Protein AF-A0A9N7C8U7-F1 (afdb_monomer_lite)

Organism: NCBI:txid265960

Sequence (281 aa):
MIVYSCATLAHKQNFNPIKFIFISFISYVLSILIIFSLNYIFHHRFGIHIAGWRHPHHIHNLHDIITNFFIALKSCLSSFEYHWPIMAFSLLIIFLSVSRKEKMGIAISCAFIYCLLMDFNLVFTTGVDIPPRANIWQWAFLCSSLALYFGWTEQGQAPVKKYSPALVSASIAAGMLFVGCQEWLTFHSENRDVAIYQTRISEDLLLRGQKTVIVCGDPSQLEALRSTGHDDARAELRVALKKIADISVLAGTKEECTADDLLPDGPFYRKGRQEYLVYGK

Structure (mmCIF, N/CA/C/O backbone):
data_AF-A0A9N7C8U7-F1
#
_entry.id   AF-A0A9N7C8U7-F1
#
loop_
_atom_site.group_PDB
_atom_site.id
_atom_site.type_symbol
_atom_site.label_atom_id
_atom_site.label_alt_id
_atom_site.label_comp_id
_atom_site.label_asym_id
_atom_site.label_entity_id
_atom_site.label_seq_id
_atom_site.pdbx_PDB_ins_code
_atom_site.Cartn_x
_atom_site.Cartn_y
_atom_site.Cartn_z
_atom_site.occupancy
_atom_site.B_iso_or_equiv
_atom_site.auth_seq_id
_atom_site.auth_comp_id
_atom_site.auth_asym_id
_atom_site.auth_atom_id
_atom_site.pdbx_PDB_model_num
ATOM 1 N N . MET A 1 1 ? -12.915 -6.618 8.098 1.00 54.88 1 MET A N 1
ATOM 2 C CA . MET A 1 1 ? -13.306 -7.591 9.150 1.00 54.88 1 MET A CA 1
ATOM 3 C C . MET A 1 1 ? -12.584 -7.390 10.487 1.00 54.88 1 MET A C 1
ATOM 5 O O . MET A 1 1 ? -13.248 -7.482 11.515 1.00 54.88 1 MET A O 1
ATOM 9 N N . ILE A 1 2 ? -11.274 -7.099 10.512 1.00 55.38 2 ILE A N 1
ATOM 10 C CA . ILE A 1 2 ? -10.502 -6.922 11.764 1.00 55.38 2 ILE A CA 1
ATOM 11 C C . ILE A 1 2 ? -11.099 -5.816 12.653 1.00 55.38 2 ILE A C 1
ATOM 13 O O . ILE A 1 2 ? -11.415 -6.063 13.811 1.00 55.38 2 ILE A O 1
ATOM 17 N N . VAL A 1 3 ? -11.387 -4.640 12.088 1.00 53.38 3 VAL A N 1
ATOM 18 C CA . VAL A 1 3 ? -12.024 -3.506 12.792 1.00 53.38 3 VAL A CA 1
ATOM 19 C C . VAL A 1 3 ? -13.384 -3.864 13.406 1.00 53.38 3 VAL A C 1
ATOM 21 O O . VAL A 1 3 ? -13.646 -3.571 14.570 1.00 53.38 3 VAL A O 1
ATOM 24 N N . TYR A 1 4 ? -14.249 -4.545 12.651 1.00 55.94 4 TYR A N 1
ATOM 25 C CA . TYR A 1 4 ? -15.565 -4.970 13.141 1.00 55.94 4 TYR A CA 1
ATOM 26 C C . TYR A 1 4 ? -15.445 -5.982 14.290 1.00 55.94 4 TYR A C 1
ATOM 28 O O . TYR A 1 4 ? -16.193 -5.918 15.267 1.00 55.94 4 TYR A O 1
ATOM 36 N N . SER A 1 5 ? -14.449 -6.870 14.209 1.00 56.66 5 SER A N 1
ATOM 37 C CA . SER A 1 5 ? -14.105 -7.798 15.289 1.00 56.66 5 SER A CA 1
ATOM 38 C C . SER A 1 5 ? -13.611 -7.040 16.529 1.00 56.66 5 SER A C 1
ATOM 40 O O . SER A 1 5 ? -14.007 -7.378 17.639 1.00 56.66 5 SER A O 1
ATOM 42 N N . CYS A 1 6 ? -12.833 -5.961 16.363 1.00 55.19 6 CYS A N 1
ATOM 43 C CA . CYS A 1 6 ? -12.418 -5.084 17.468 1.00 55.19 6 CYS A CA 1
ATOM 44 C C . CYS A 1 6 ? -13.624 -4.450 18.170 1.00 55.19 6 CYS A C 1
ATOM 46 O O . CYS A 1 6 ? -13.719 -4.512 19.392 1.00 55.19 6 CYS A O 1
ATOM 48 N N . ALA A 1 7 ? -14.560 -3.883 17.404 1.00 55.12 7 ALA A N 1
ATOM 49 C CA . ALA A 1 7 ? -15.737 -3.208 17.947 1.00 55.12 7 ALA A CA 1
ATOM 50 C C . ALA A 1 7 ? -16.666 -4.177 18.704 1.00 55.12 7 ALA A C 1
ATOM 52 O O . ALA A 1 7 ? -17.094 -3.896 19.822 1.00 55.12 7 ALA A O 1
ATOM 53 N N . THR A 1 8 ? -16.918 -5.363 18.142 1.00 58.34 8 THR A N 1
ATOM 54 C CA . THR A 1 8 ? -17.781 -6.378 18.774 1.00 58.34 8 THR A CA 1
ATOM 55 C C . THR A 1 8 ? -17.148 -7.035 20.005 1.00 58.34 8 THR A C 1
ATOM 57 O O . THR A 1 8 ? -17.864 -7.362 20.954 1.00 58.34 8 THR A O 1
ATOM 60 N N . LEU A 1 9 ? -15.822 -7.217 20.036 1.00 56.03 9 LEU A N 1
ATOM 61 C CA . LEU A 1 9 ? -15.116 -7.741 21.213 1.00 56.03 9 LEU A CA 1
ATOM 62 C C . LEU A 1 9 ? -14.915 -6.688 22.309 1.00 56.03 9 LEU A C 1
ATOM 64 O O . LEU A 1 9 ? -14.990 -7.044 23.483 1.00 56.03 9 LEU A O 1
ATOM 68 N N . ALA A 1 10 ? -14.707 -5.417 21.956 1.00 53.94 10 ALA A N 1
ATOM 69 C CA . ALA A 1 10 ? -14.560 -4.327 22.922 1.00 53.94 10 ALA A CA 1
ATOM 70 C C . ALA A 1 10 ? -15.866 -4.014 23.672 1.00 53.94 10 ALA A C 1
ATOM 72 O O . ALA A 1 10 ? -15.822 -3.616 24.835 1.00 53.94 10 ALA A O 1
ATOM 73 N N . HIS A 1 11 ? -17.022 -4.248 23.041 1.00 54.75 11 HIS A N 1
ATOM 74 C CA . HIS A 1 11 ? -18.332 -4.055 23.667 1.00 54.75 11 HIS A CA 1
ATOM 75 C C . HIS A 1 11 ? -18.682 -5.157 24.693 1.00 54.75 11 HIS A C 1
ATOM 77 O O . HIS A 1 11 ? -19.610 -5.008 25.490 1.00 54.75 11 HIS A O 1
ATOM 83 N N . LYS A 1 12 ? -17.953 -6.284 24.717 1.00 57.84 12 LYS A N 1
ATOM 84 C CA . LYS A 1 12 ? -18.148 -7.326 25.736 1.00 57.84 12 LYS A CA 1
ATOM 85 C C . LYS A 1 12 ? -17.345 -7.001 26.993 1.00 57.84 12 LYS A C 1
ATOM 87 O O . LYS A 1 12 ? -16.151 -6.727 26.938 1.00 57.84 12 LYS A O 1
ATOM 92 N N . GLN A 1 13 ? -17.997 -7.112 28.152 1.00 55.75 13 GLN A N 1
ATOM 93 C CA . GLN A 1 13 ? -17.415 -6.821 29.471 1.00 55.75 13 GLN A CA 1
ATOM 94 C C . GLN A 1 13 ? -16.101 -7.594 29.730 1.00 55.75 13 GLN A C 1
ATOM 96 O O . GLN A 1 13 ? -15.180 -7.042 30.340 1.00 55.75 13 GLN A O 1
ATOM 101 N N . ASN A 1 14 ? -15.990 -8.802 29.156 1.00 65.50 14 ASN A N 1
ATOM 102 C CA . ASN A 1 14 ? -14.842 -9.709 29.221 1.00 65.50 14 ASN A CA 1
ATOM 103 C C . ASN A 1 14 ? -14.065 -9.739 27.892 1.00 65.50 14 ASN A C 1
ATOM 105 O O . ASN A 1 14 ? -14.188 -10.683 27.106 1.00 65.50 14 ASN A O 1
ATOM 109 N N . PHE A 1 15 ? -13.266 -8.705 27.630 1.00 67.06 15 PHE A N 1
ATOM 110 C CA . PHE A 1 15 ? -12.315 -8.714 26.518 1.00 67.06 15 PHE A CA 1
ATOM 111 C C . PHE A 1 15 ? -11.267 -9.816 26.742 1.00 67.06 15 PHE A C 1
ATOM 113 O O . PHE A 1 15 ? -10.521 -9.778 27.718 1.00 67.06 15 PHE A O 1
ATOM 120 N N . ASN A 1 16 ? -11.218 -10.804 25.844 1.00 74.31 16 ASN A N 1
ATOM 121 C CA . ASN A 1 16 ? -10.206 -11.858 25.859 1.00 74.31 16 ASN A CA 1
ATOM 122 C C . ASN A 1 16 ? -9.233 -11.630 24.684 1.00 74.31 16 ASN A C 1
ATOM 124 O O . ASN A 1 16 ? -9.628 -11.848 23.532 1.00 74.31 16 ASN A O 1
ATOM 128 N N . PRO A 1 17 ? -7.978 -11.217 24.948 1.00 68.75 17 PRO A N 1
ATOM 129 C CA . PRO A 1 17 ? -7.014 -10.883 23.899 1.00 68.75 17 PRO A CA 1
ATOM 130 C C . PRO A 1 17 ? -6.640 -12.092 23.033 1.00 68.75 17 PRO A C 1
ATOM 132 O O . PRO A 1 17 ? -6.431 -11.940 21.834 1.00 68.75 17 PRO A O 1
ATOM 135 N N . ILE A 1 18 ? -6.629 -13.305 23.595 1.00 76.94 18 ILE A N 1
ATOM 136 C CA . ILE A 1 18 ? -6.330 -14.539 22.851 1.00 76.94 18 ILE A CA 1
ATOM 137 C C . ILE A 1 18 ? -7.427 -14.797 21.818 1.00 76.94 18 ILE A C 1
ATOM 139 O O . ILE A 1 18 ? -7.147 -15.036 20.644 1.00 76.94 18 ILE A O 1
ATOM 143 N N . LYS A 1 19 ? -8.693 -14.682 22.237 1.00 74.56 19 LYS A N 1
ATOM 144 C CA . LYS A 1 19 ? -9.842 -14.831 21.335 1.00 74.56 19 LYS A CA 1
ATOM 145 C C . LYS A 1 19 ? -9.824 -13.775 20.228 1.00 74.56 19 LYS A C 1
ATOM 147 O O . LYS A 1 19 ? -10.156 -14.086 19.087 1.00 74.56 19 LYS A O 1
ATOM 152 N N . PHE A 1 20 ? -9.425 -12.549 20.561 1.00 71.38 20 PHE A N 1
ATOM 153 C CA . PHE A 1 20 ? -9.258 -11.470 19.593 1.00 71.38 20 PHE A CA 1
ATOM 154 C C . PHE A 1 20 ? -8.185 -11.794 18.546 1.00 71.38 20 PHE A C 1
ATOM 156 O O . PHE A 1 20 ? -8.473 -11.736 17.353 1.00 71.38 20 PHE A O 1
ATOM 163 N N . ILE A 1 21 ? -6.981 -12.180 18.980 1.00 74.44 21 ILE A N 1
ATOM 164 C CA . ILE A 1 21 ? -5.878 -12.546 18.080 1.00 74.44 21 ILE A CA 1
ATOM 165 C C . ILE A 1 21 ? -6.306 -13.693 17.162 1.00 74.44 21 ILE A C 1
ATOM 167 O O . ILE A 1 21 ? -6.101 -13.620 15.955 1.00 74.44 21 ILE A O 1
ATOM 171 N N . PHE A 1 22 ? -6.966 -14.714 17.712 1.00 80.75 22 PHE A N 1
ATOM 172 C CA . PHE A 1 22 ? -7.420 -15.873 16.948 1.00 80.75 22 PHE A CA 1
ATOM 173 C C . PHE A 1 22 ? -8.457 -15.511 15.871 1.00 80.75 22 PHE A C 1
ATOM 175 O O . PHE A 1 22 ? -8.323 -15.925 14.721 1.00 80.75 22 PHE A O 1
ATOM 182 N N . ILE A 1 23 ? -9.464 -14.696 16.206 1.00 77.88 23 ILE A N 1
ATOM 183 C CA . ILE A 1 23 ? -10.474 -14.237 15.235 1.00 77.88 23 ILE A CA 1
ATOM 184 C C . ILE A 1 23 ? -9.836 -13.350 14.160 1.00 77.88 23 ILE A C 1
ATOM 186 O O . ILE A 1 23 ? -10.131 -13.518 12.976 1.00 77.88 23 ILE A O 1
ATOM 190 N N . SER A 1 24 ? -8.944 -12.436 14.551 1.00 71.50 24 SER A N 1
ATOM 191 C CA . SER A 1 24 ? -8.210 -11.577 13.615 1.00 71.50 24 SER A CA 1
ATOM 192 C C . SER A 1 24 ? -7.344 -12.399 12.661 1.00 71.50 24 SER A C 1
ATOM 194 O O . SER A 1 24 ? -7.361 -12.149 11.458 1.00 71.50 24 SER A O 1
ATOM 196 N N . PHE A 1 25 ? -6.670 -13.433 13.168 1.00 79.62 25 PHE A N 1
ATOM 197 C CA . PHE A 1 25 ? -5.882 -14.358 12.361 1.00 79.62 25 PHE A CA 1
ATOM 198 C C . PHE A 1 25 ? -6.746 -15.142 11.364 1.00 79.62 25 PHE A C 1
ATOM 200 O O . PHE A 1 25 ? -6.442 -15.151 10.175 1.00 79.62 25 PHE A O 1
ATOM 207 N N . ILE A 1 26 ? -7.863 -15.737 11.801 1.00 85.31 26 ILE A N 1
ATOM 208 C CA . ILE A 1 26 ? -8.787 -16.440 10.891 1.00 85.31 26 ILE A CA 1
ATOM 209 C C . ILE A 1 26 ? -9.321 -15.484 9.822 1.00 85.31 26 ILE A C 1
ATOM 211 O O . ILE A 1 26 ? -9.338 -15.819 8.639 1.00 85.31 26 ILE A O 1
ATOM 215 N N . SER A 1 27 ? -9.730 -14.279 10.221 1.00 79.50 27 SER A N 1
ATOM 216 C CA . SER A 1 27 ? -10.193 -13.252 9.289 1.00 79.50 27 SER A CA 1
ATOM 217 C C . SER A 1 27 ? -9.128 -12.886 8.260 1.00 79.50 27 SER A C 1
ATOM 219 O O . SER A 1 27 ? -9.468 -12.646 7.101 1.00 79.50 27 SER A O 1
ATOM 221 N N . TYR A 1 28 ? -7.869 -12.795 8.678 1.00 80.19 28 TYR A N 1
ATOM 222 C CA . TYR A 1 28 ? -6.745 -12.506 7.802 1.00 80.19 28 TYR A CA 1
ATOM 223 C C . TYR A 1 28 ? -6.529 -13.640 6.796 1.00 80.19 28 TYR A C 1
ATOM 225 O O . TYR A 1 28 ? -6.519 -13.387 5.594 1.00 80.19 28 TYR A O 1
ATOM 233 N N . VAL A 1 29 ? -6.478 -14.892 7.264 1.00 86.25 29 VAL A N 1
ATOM 234 C CA . VAL A 1 29 ? -6.342 -16.078 6.402 1.00 86.25 29 VAL A CA 1
ATOM 235 C C . VAL A 1 29 ? -7.478 -16.154 5.381 1.00 86.25 29 VAL A C 1
ATOM 237 O O . VAL A 1 29 ? -7.222 -16.331 4.193 1.00 86.25 29 VAL A O 1
ATOM 240 N N . LEU A 1 30 ? -8.729 -15.951 5.807 1.00 88.94 30 LEU A N 1
ATOM 241 C CA . LEU A 1 30 ? -9.879 -15.917 4.897 1.00 88.94 30 LEU A CA 1
ATOM 242 C C . LEU A 1 30 ? -9.761 -14.790 3.865 1.00 88.94 30 LEU A C 1
ATOM 244 O O . LEU A 1 30 ? -10.053 -15.006 2.692 1.00 88.94 30 LEU A O 1
ATOM 248 N N . SER A 1 31 ? -9.295 -13.607 4.275 1.00 82.88 31 SER A N 1
ATOM 249 C CA . SER A 1 31 ? -9.088 -12.479 3.358 1.00 82.88 31 SER A CA 1
ATOM 250 C C . SER A 1 31 ? -8.018 -12.800 2.310 1.00 82.88 31 SER A C 1
ATOM 252 O O . SER A 1 31 ? -8.236 -12.546 1.128 1.00 82.88 31 SER A O 1
ATOM 254 N N . ILE A 1 32 ? -6.904 -13.426 2.709 1.00 86.44 32 ILE A N 1
ATOM 255 C CA . ILE A 1 32 ? -5.868 -13.901 1.780 1.00 86.44 32 ILE A CA 1
ATOM 256 C C . ILE A 1 32 ? -6.440 -14.919 0.799 1.00 86.44 32 ILE A C 1
ATOM 258 O O . ILE A 1 32 ? -6.212 -14.795 -0.400 1.00 86.44 32 ILE A O 1
ATOM 262 N N . LEU A 1 33 ? -7.201 -15.904 1.281 1.00 92.12 33 LEU A N 1
ATOM 263 C CA . LEU A 1 33 ? -7.799 -16.926 0.420 1.00 92.12 33 LEU A CA 1
ATOM 264 C C . LEU A 1 33 ? -8.756 -16.316 -0.605 1.00 92.12 33 LEU A C 1
ATOM 266 O O . LEU A 1 33 ? -8.743 -16.727 -1.764 1.00 92.12 33 LEU A O 1
ATOM 270 N N . ILE A 1 34 ? -9.542 -15.309 -0.213 1.00 91.75 34 ILE A N 1
ATOM 271 C CA . ILE A 1 34 ? -10.403 -14.559 -1.135 1.00 91.75 34 ILE A CA 1
ATOM 272 C C . ILE A 1 34 ? -9.553 -13.837 -2.183 1.00 91.75 34 ILE A C 1
ATOM 274 O O . ILE A 1 34 ? -9.810 -13.992 -3.374 1.00 91.75 34 ILE A O 1
ATOM 278 N N . ILE A 1 35 ? -8.514 -13.103 -1.771 1.00 87.00 35 ILE A N 1
ATOM 279 C CA . ILE A 1 35 ? -7.618 -12.390 -2.696 1.00 87.00 35 ILE A CA 1
ATOM 280 C C . ILE A 1 35 ? -6.946 -13.371 -3.664 1.00 87.00 35 ILE A C 1
ATOM 282 O O . ILE A 1 35 ? -6.898 -13.114 -4.863 1.00 87.00 35 ILE A O 1
ATOM 286 N N . PHE A 1 36 ? -6.468 -14.517 -3.179 1.00 92.06 36 PHE A N 1
ATOM 287 C CA . PHE A 1 36 ? -5.826 -15.535 -4.011 1.00 92.06 36 PHE A CA 1
ATOM 288 C C . PHE A 1 36 ? -6.818 -16.192 -4.972 1.00 92.06 36 PHE A C 1
ATOM 290 O O . PHE A 1 36 ? -6.460 -16.465 -6.114 1.00 92.06 36 PHE A O 1
ATOM 297 N N . SER A 1 37 ? -8.064 -16.397 -4.541 1.00 94.44 37 SER A N 1
ATOM 298 C CA . SER A 1 37 ? -9.138 -16.910 -5.396 1.00 94.44 37 SER A CA 1
ATOM 299 C C . SER A 1 37 ? -9.500 -15.911 -6.494 1.00 94.44 37 SER A C 1
ATOM 301 O O . SER A 1 37 ? -9.606 -16.296 -7.655 1.00 94.44 37 SER A O 1
ATOM 303 N N . LEU A 1 38 ? -9.619 -14.621 -6.162 1.00 89.12 38 LEU A N 1
ATOM 304 C CA . LEU A 1 38 ? -9.815 -13.559 -7.152 1.00 89.12 38 LEU A CA 1
ATOM 305 C C . LEU A 1 38 ? -8.640 -13.513 -8.134 1.00 89.12 38 LEU A C 1
ATOM 307 O O . LEU A 1 38 ? -8.854 -13.466 -9.342 1.00 89.12 38 LEU A O 1
ATOM 311 N N . ASN A 1 39 ? -7.403 -13.607 -7.639 1.00 87.44 39 ASN A N 1
ATOM 312 C CA . ASN A 1 39 ? -6.226 -13.629 -8.503 1.00 87.44 39 ASN A CA 1
ATOM 313 C C . ASN A 1 39 ? -6.217 -14.853 -9.434 1.00 87.44 39 ASN A C 1
ATOM 315 O O . ASN A 1 39 ? -5.874 -14.747 -10.609 1.00 87.44 39 ASN A O 1
ATOM 319 N N . TYR A 1 40 ? -6.674 -16.009 -8.952 1.00 92.00 40 TYR A N 1
ATOM 320 C CA . TYR A 1 40 ? -6.819 -17.198 -9.784 1.00 92.00 40 TYR A CA 1
ATOM 321 C C . TYR A 1 40 ? -7.881 -17.021 -10.878 1.00 92.00 40 TYR A C 1
ATOM 323 O O . TYR A 1 40 ? -7.643 -17.405 -12.020 1.00 92.00 40 TYR A O 1
ATOM 331 N N . ILE A 1 41 ? -9.017 -16.394 -10.561 1.00 93.75 41 ILE A N 1
ATOM 332 C CA . ILE A 1 41 ? -10.100 -16.139 -11.524 1.00 93.75 41 ILE A CA 1
ATOM 333 C C . ILE A 1 41 ? -9.659 -15.160 -12.620 1.00 93.75 41 ILE A C 1
ATOM 335 O O . ILE A 1 41 ? -9.906 -15.417 -13.794 1.00 93.75 41 ILE A O 1
ATOM 339 N N . PHE A 1 42 ? -9.002 -14.055 -12.256 1.00 88.50 42 PHE A N 1
ATOM 340 C CA . PHE A 1 42 ? -8.669 -12.984 -13.205 1.00 88.50 42 PHE A CA 1
ATOM 341 C C . PHE A 1 42 ? -7.305 -13.143 -13.885 1.00 88.50 42 PHE A C 1
ATOM 343 O O . PHE A 1 42 ? -7.095 -12.601 -14.968 1.00 88.50 42 PHE A O 1
ATOM 350 N N . HIS A 1 43 ? -6.371 -13.870 -13.269 1.00 85.25 43 HIS A N 1
ATOM 351 C CA . HIS A 1 43 ? -4.983 -13.954 -13.731 1.00 85.25 43 HIS A CA 1
ATOM 352 C C . HIS A 1 43 ? -4.447 -15.390 -13.821 1.00 85.25 43 HIS A C 1
ATOM 354 O O . HIS A 1 43 ? -3.264 -15.573 -14.112 1.00 85.25 43 HIS A O 1
ATOM 360 N N . HIS A 1 44 ? -5.285 -16.408 -13.576 1.00 89.88 44 HIS A N 1
ATOM 361 C CA . HIS A 1 44 ? -4.926 -17.834 -13.621 1.00 89.88 44 HIS A CA 1
ATOM 362 C C . HIS A 1 44 ? -3.742 -18.213 -12.715 1.00 89.88 44 HIS A C 1
ATOM 364 O O . HIS A 1 44 ? -3.004 -19.159 -12.994 1.00 89.88 44 HIS A O 1
ATOM 370 N N . ARG A 1 45 ? -3.540 -17.472 -11.617 1.00 88.56 45 ARG A N 1
ATOM 371 C CA . ARG A 1 45 ? -2.474 -17.714 -10.635 1.00 88.56 45 ARG A CA 1
ATOM 372 C C . ARG A 1 45 ? -3.026 -17.637 -9.219 1.00 88.56 45 ARG A C 1
ATOM 374 O O . ARG A 1 45 ? -3.593 -16.622 -8.827 1.00 88.56 45 ARG A O 1
ATOM 381 N N . PHE A 1 46 ? -2.835 -18.701 -8.444 1.00 90.88 46 PHE A N 1
ATOM 382 C CA . PHE A 1 46 ? -3.203 -18.725 -7.032 1.00 90.88 46 PHE A CA 1
ATOM 383 C C . PHE A 1 46 ? -2.023 -18.230 -6.186 1.00 90.88 46 PHE A C 1
ATOM 385 O O . PHE A 1 46 ? -0.948 -18.823 -6.221 1.00 90.88 46 PHE A O 1
ATOM 392 N N . GLY A 1 47 ? -2.214 -17.139 -5.443 1.00 87.75 47 GLY A N 1
ATOM 393 C CA . GLY A 1 47 ? -1.143 -16.472 -4.691 1.00 87.75 47 GLY A CA 1
ATOM 394 C C . GLY A 1 47 ? -0.725 -15.134 -5.289 1.00 87.75 47 GLY A C 1
ATOM 395 O O . GLY A 1 47 ? -1.219 -14.744 -6.339 1.00 87.75 47 GLY A O 1
ATOM 396 N N . ILE A 1 48 ? 0.176 -14.406 -4.627 1.00 81.25 48 ILE A N 1
ATOM 397 C CA . ILE A 1 48 ? 0.719 -13.137 -5.136 1.00 81.25 48 ILE A CA 1
ATOM 398 C C . ILE A 1 48 ? 2.065 -13.420 -5.801 1.00 81.25 48 ILE A C 1
ATOM 400 O O . ILE A 1 48 ? 3.040 -13.752 -5.132 1.00 81.25 48 ILE A O 1
ATOM 404 N N . HIS A 1 49 ? 2.129 -13.256 -7.121 1.00 81.88 49 HIS A N 1
ATOM 405 C CA . HIS A 1 49 ? 3.402 -13.211 -7.831 1.00 81.88 49 HIS A CA 1
ATOM 406 C C . HIS A 1 49 ? 3.901 -11.774 -7.864 1.00 81.88 49 HIS A C 1
ATOM 408 O O . HIS A 1 49 ? 3.346 -10.929 -8.568 1.00 81.88 49 HIS A O 1
ATOM 414 N N . ILE A 1 50 ? 4.965 -11.509 -7.110 1.00 79.44 50 ILE A N 1
ATOM 415 C CA . ILE A 1 50 ? 5.678 -10.240 -7.198 1.00 79.44 50 ILE A CA 1
ATOM 416 C C . ILE A 1 50 ? 6.258 -10.140 -8.606 1.00 79.44 50 ILE A C 1
ATOM 418 O O . ILE A 1 50 ? 7.009 -11.006 -9.055 1.00 79.44 50 ILE A O 1
ATOM 422 N N . ALA A 1 51 ? 5.877 -9.091 -9.324 1.00 75.31 51 ALA A N 1
ATOM 423 C CA . ALA A 1 51 ? 6.395 -8.861 -10.659 1.00 75.31 51 ALA A CA 1
ATOM 424 C C . ALA A 1 51 ? 7.891 -8.513 -10.589 1.00 75.31 51 ALA A C 1
ATOM 426 O O . ALA A 1 51 ? 8.291 -7.701 -9.761 1.00 75.31 51 ALA A O 1
ATOM 427 N N . GLY A 1 52 ? 8.713 -9.083 -11.476 1.00 71.50 52 GLY A N 1
ATOM 428 C CA . GLY A 1 52 ? 10.175 -8.922 -11.420 1.00 71.50 52 GLY A CA 1
ATOM 429 C C . GLY A 1 52 ? 10.660 -7.468 -11.482 1.00 71.50 52 GLY A C 1
ATOM 430 O O . GLY A 1 52 ? 11.672 -7.134 -10.879 1.00 71.50 52 GLY A O 1
ATOM 431 N N . TRP A 1 53 ? 9.897 -6.572 -12.119 1.00 70.75 53 TRP A N 1
ATOM 432 C CA . TRP A 1 53 ? 10.198 -5.135 -12.174 1.00 70.75 53 TRP A CA 1
ATOM 433 C C . TRP A 1 53 ? 10.096 -4.422 -10.817 1.00 70.75 53 TRP A C 1
ATOM 435 O O . TRP A 1 53 ? 10.573 -3.299 -10.681 1.00 70.75 53 TRP A O 1
ATOM 445 N N . ARG A 1 54 ? 9.484 -5.055 -9.807 1.00 73.62 54 ARG A N 1
ATOM 446 C CA . ARG A 1 54 ? 9.488 -4.579 -8.415 1.00 73.62 54 ARG A CA 1
ATOM 447 C C . ARG A 1 54 ? 10.808 -4.861 -7.696 1.00 73.62 54 ARG A C 1
ATOM 449 O O . ARG A 1 54 ? 10.940 -4.433 -6.559 1.00 73.62 54 ARG A O 1
ATOM 456 N N . HIS A 1 55 ? 11.742 -5.565 -8.346 1.00 79.25 55 HIS A N 1
ATOM 457 C CA . HIS A 1 55 ? 13.066 -5.914 -7.828 1.00 79.25 55 HIS A CA 1
ATOM 458 C C . HIS A 1 55 ? 13.012 -6.477 -6.393 1.00 79.25 55 HIS A C 1
ATOM 460 O O . HIS A 1 55 ? 13.588 -5.873 -5.490 1.00 79.25 55 HIS A O 1
ATOM 466 N N . PRO A 1 56 ? 12.298 -7.600 -6.155 1.00 86.31 56 PRO A N 1
ATOM 467 C CA . PRO A 1 56 ? 12.238 -8.197 -4.824 1.00 86.31 56 PRO A CA 1
ATOM 468 C C . PRO A 1 56 ? 13.644 -8.508 -4.306 1.00 86.31 56 PRO A C 1
ATOM 470 O O . PRO A 1 56 ? 14.465 -9.085 -5.022 1.00 86.31 56 PRO A O 1
ATOM 473 N N . HIS A 1 57 ? 13.901 -8.140 -3.054 1.00 88.75 57 HIS A N 1
ATOM 474 C CA . HIS A 1 57 ? 15.184 -8.352 -2.398 1.00 88.75 57 HIS A CA 1
ATOM 475 C C . HIS A 1 57 ? 15.075 -9.520 -1.409 1.00 88.75 57 HIS A C 1
ATOM 477 O O . HIS A 1 57 ? 14.587 -9.374 -0.285 1.00 88.75 57 HIS A O 1
ATOM 483 N N . HIS A 1 58 ? 15.475 -10.712 -1.859 1.00 89.38 58 HIS A N 1
ATOM 484 C CA . HIS A 1 58 ? 15.421 -11.932 -1.054 1.00 89.38 58 HIS A CA 1
ATOM 485 C C . HIS A 1 58 ? 16.524 -11.954 0.011 1.00 89.38 58 HIS A C 1
ATOM 487 O O . HIS A 1 58 ? 17.655 -11.549 -0.239 1.00 89.38 58 HIS A O 1
ATOM 493 N N . ILE A 1 59 ? 16.193 -12.456 1.202 1.00 91.62 59 ILE A N 1
ATOM 494 C CA . ILE A 1 59 ? 17.124 -12.517 2.331 1.00 91.62 59 ILE A CA 1
ATOM 495 C C . ILE A 1 59 ? 18.014 -13.757 2.195 1.00 91.62 59 ILE A C 1
ATOM 497 O O . ILE A 1 59 ? 17.538 -14.883 2.340 1.00 91.62 59 ILE A O 1
ATOM 501 N N . HIS A 1 60 ? 19.309 -13.551 1.972 1.00 92.56 60 HIS A N 1
ATOM 502 C CA . HIS A 1 60 ? 20.327 -14.603 1.945 1.00 92.56 60 HIS A CA 1
ATOM 503 C C . HIS A 1 60 ? 21.373 -14.434 3.050 1.00 92.56 60 HIS A C 1
ATOM 505 O O . HIS A 1 60 ? 21.965 -15.415 3.499 1.00 92.56 60 HIS A O 1
ATOM 511 N N . ASN A 1 61 ? 21.606 -13.202 3.499 1.00 95.25 61 ASN A N 1
ATOM 512 C CA . ASN A 1 61 ? 22.615 -12.867 4.497 1.00 95.25 61 ASN A CA 1
ATOM 513 C C . ASN A 1 61 ? 22.128 -11.759 5.462 1.00 95.25 61 ASN A C 1
ATOM 515 O O . 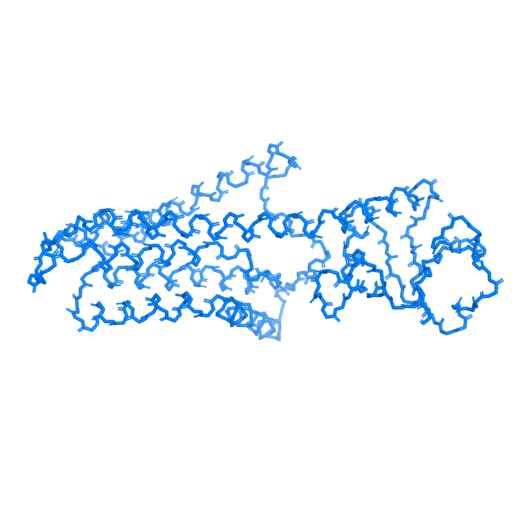ASN A 1 61 ? 21.028 -11.220 5.337 1.00 95.25 61 ASN A O 1
ATOM 519 N N . LEU A 1 62 ? 22.958 -11.414 6.453 1.00 95.75 62 LEU A N 1
ATOM 520 C CA . LEU A 1 62 ? 22.639 -10.385 7.453 1.00 95.75 62 LEU A CA 1
ATOM 521 C C . LEU A 1 62 ? 22.531 -8.973 6.852 1.00 95.75 62 LEU A C 1
ATOM 523 O O . LEU A 1 62 ? 21.751 -8.157 7.340 1.00 95.75 62 LEU A O 1
ATOM 527 N N . HIS A 1 63 ? 23.299 -8.677 5.803 1.00 94.25 63 HIS A N 1
ATOM 528 C CA . HIS A 1 63 ? 23.211 -7.398 5.105 1.00 94.25 63 HIS A CA 1
ATOM 529 C C . HIS A 1 63 ? 21.830 -7.230 4.457 1.00 94.25 63 HIS A C 1
ATOM 531 O O . HIS A 1 63 ? 21.223 -6.172 4.596 1.00 94.25 63 HIS A O 1
ATOM 537 N N . ASP A 1 64 ? 21.271 -8.297 3.882 1.00 92.88 64 ASP A N 1
ATOM 538 C CA . ASP A 1 64 ? 19.932 -8.276 3.285 1.00 92.88 64 ASP A CA 1
ATOM 539 C C . ASP A 1 64 ? 18.834 -8.019 4.323 1.00 92.88 64 ASP A C 1
ATOM 541 O O . ASP A 1 64 ? 17.876 -7.301 4.045 1.00 92.88 64 ASP A O 1
ATOM 545 N N . ILE A 1 65 ? 18.992 -8.547 5.543 1.00 94.50 65 ILE A N 1
ATOM 546 C CA . ILE A 1 65 ? 18.085 -8.265 6.668 1.00 94.50 65 ILE A CA 1
ATOM 547 C C . ILE A 1 65 ? 18.070 -6.766 6.981 1.00 94.50 65 ILE A C 1
ATOM 549 O O . ILE A 1 65 ? 17.001 -6.180 7.150 1.00 94.50 65 ILE A O 1
ATOM 553 N N . ILE A 1 66 ? 19.249 -6.143 7.053 1.00 96.19 66 ILE A N 1
ATOM 554 C CA . ILE A 1 66 ? 19.388 -4.709 7.335 1.00 96.19 66 ILE A CA 1
ATOM 555 C C . ILE A 1 66 ? 18.771 -3.888 6.197 1.00 96.19 66 ILE A C 1
ATOM 557 O O . ILE A 1 66 ? 17.997 -2.965 6.452 1.00 96.19 66 ILE A O 1
ATOM 561 N N . THR A 1 67 ? 19.057 -4.250 4.946 1.00 93.75 67 THR A N 1
ATOM 562 C CA . THR A 1 67 ? 18.496 -3.589 3.762 1.00 93.75 67 THR A CA 1
ATOM 563 C C . THR A 1 67 ? 16.970 -3.660 3.763 1.00 93.75 67 THR A C 1
ATOM 565 O O . THR A 1 67 ? 16.306 -2.624 3.698 1.00 93.75 67 THR A O 1
ATOM 568 N N . ASN A 1 68 ? 16.393 -4.850 3.940 1.00 95.38 68 ASN A N 1
ATOM 569 C CA . ASN A 1 68 ? 14.942 -5.031 3.967 1.00 95.38 68 ASN A CA 1
ATOM 570 C C . ASN A 1 68 ? 14.285 -4.319 5.157 1.00 95.38 68 ASN A C 1
ATOM 572 O O . ASN A 1 68 ? 13.177 -3.800 5.023 1.00 95.38 68 ASN A O 1
ATOM 576 N N . PHE A 1 69 ? 14.964 -4.241 6.306 1.00 95.44 69 PHE A N 1
ATOM 577 C CA . PHE A 1 69 ? 14.501 -3.463 7.455 1.00 95.44 69 PHE A CA 1
ATOM 578 C C . PHE A 1 69 ? 14.359 -1.975 7.112 1.00 95.44 69 PHE A C 1
ATOM 580 O O . PHE A 1 69 ? 13.320 -1.378 7.399 1.00 95.44 69 PHE A O 1
ATOM 587 N N . PHE A 1 70 ? 15.360 -1.374 6.461 1.00 95.12 70 PHE A N 1
ATOM 588 C CA . PHE A 1 70 ? 15.290 0.032 6.057 1.00 95.12 70 PHE A CA 1
ATOM 589 C C . PHE A 1 70 ? 14.256 0.282 4.955 1.00 95.12 70 PHE A C 1
ATOM 591 O O . PHE A 1 70 ? 13.582 1.312 4.996 1.00 95.12 70 PHE A O 1
ATOM 598 N N . ILE A 1 71 ? 14.071 -0.656 4.020 1.00 92.31 71 ILE A N 1
ATOM 599 C CA . ILE A 1 71 ? 12.991 -0.582 3.020 1.00 92.31 71 ILE A CA 1
ATOM 600 C C . ILE A 1 71 ? 11.626 -0.584 3.722 1.00 92.31 71 ILE A C 1
ATOM 602 O O . ILE A 1 71 ? 10.796 0.287 3.463 1.00 92.31 71 ILE A O 1
ATOM 606 N N . ALA A 1 72 ? 11.410 -1.502 4.668 1.00 93.31 72 ALA A N 1
ATOM 607 C CA . ALA A 1 72 ? 10.167 -1.585 5.434 1.00 93.31 72 ALA A CA 1
ATOM 608 C C . ALA A 1 72 ? 9.917 -0.330 6.284 1.00 93.31 72 ALA A C 1
ATOM 610 O O . ALA A 1 72 ? 8.802 0.196 6.309 1.00 93.31 72 ALA A O 1
ATOM 611 N N . LEU A 1 73 ? 10.959 0.209 6.924 1.00 93.44 73 LEU A N 1
ATOM 612 C CA . LEU A 1 73 ? 10.870 1.458 7.677 1.00 93.44 73 LEU A CA 1
ATOM 613 C C . LEU A 1 73 ? 10.519 2.645 6.770 1.00 93.44 73 LEU A C 1
ATOM 615 O O . LEU A 1 73 ? 9.640 3.434 7.111 1.00 93.44 73 LEU A O 1
ATOM 619 N N . LYS A 1 74 ? 11.157 2.756 5.599 1.00 92.31 74 LYS A N 1
ATOM 620 C CA . LYS A 1 74 ? 10.869 3.805 4.611 1.00 92.31 74 LYS A CA 1
ATOM 621 C C . LYS A 1 74 ? 9.434 3.707 4.086 1.00 92.31 74 LYS A C 1
ATOM 623 O O . LYS A 1 74 ? 8.755 4.727 3.976 1.00 92.31 74 LYS A O 1
ATOM 628 N N . SER A 1 75 ? 8.945 2.500 3.809 1.00 89.62 75 SER A N 1
ATOM 629 C CA . SER A 1 75 ? 7.558 2.275 3.381 1.00 89.62 75 SER A CA 1
ATOM 630 C C . SER A 1 75 ? 6.557 2.696 4.470 1.00 89.62 75 SER A C 1
ATOM 632 O O . SER A 1 75 ? 5.575 3.387 4.190 1.00 89.62 75 SER A O 1
ATOM 634 N N . CYS A 1 76 ? 6.858 2.409 5.741 1.00 88.62 76 CYS A N 1
ATOM 635 C CA . CYS A 1 76 ? 6.067 2.897 6.871 1.00 88.62 76 CYS A CA 1
ATOM 636 C C . CYS A 1 76 ? 6.057 4.437 6.942 1.00 88.62 76 CYS A C 1
ATOM 638 O O . CYS A 1 76 ? 4.987 5.046 6.944 1.00 88.62 76 CYS A O 1
ATOM 640 N N . LEU A 1 77 ? 7.232 5.078 6.931 1.00 90.38 77 LEU A N 1
ATOM 641 C CA . LEU A 1 77 ? 7.365 6.538 7.030 1.00 90.38 77 LEU A CA 1
ATOM 642 C C . LEU A 1 77 ? 6.699 7.276 5.863 1.00 90.38 77 LEU A C 1
ATOM 644 O O . LEU A 1 77 ? 5.945 8.215 6.096 1.00 90.38 77 LEU A O 1
ATOM 648 N N . SER A 1 78 ? 6.910 6.818 4.629 1.00 88.56 78 SER A N 1
ATOM 649 C CA . SER A 1 78 ? 6.271 7.405 3.441 1.00 88.56 78 SER A CA 1
ATOM 650 C C . SER A 1 78 ? 4.748 7.297 3.490 1.00 88.56 78 SER A C 1
ATOM 652 O O . SER A 1 78 ? 4.047 8.194 3.030 1.00 88.56 78 SER A O 1
ATOM 654 N N . SER A 1 79 ? 4.214 6.243 4.109 1.00 85.69 79 SER A N 1
ATOM 655 C CA . SER A 1 79 ? 2.772 6.119 4.323 1.00 85.69 79 SER A CA 1
ATOM 656 C C . SER A 1 79 ? 2.245 7.121 5.346 1.00 85.69 79 SER A C 1
ATOM 658 O O . SER A 1 79 ? 1.176 7.694 5.150 1.00 85.69 79 SER A O 1
ATOM 660 N N . PHE A 1 80 ? 3.000 7.369 6.420 1.00 85.81 80 PHE A N 1
ATOM 661 C CA . PHE A 1 80 ? 2.674 8.425 7.379 1.00 85.81 80 PHE A CA 1
ATOM 662 C C . PHE A 1 80 ? 2.736 9.814 6.752 1.00 85.81 80 PHE A C 1
ATOM 664 O O . PHE A 1 80 ? 1.859 10.623 7.026 1.00 85.81 80 PHE A O 1
ATOM 671 N N . GLU A 1 81 ? 3.741 10.086 5.923 1.00 87.44 81 GLU A N 1
ATOM 672 C CA . GLU A 1 81 ? 3.903 11.366 5.233 1.00 87.44 81 GLU A CA 1
ATOM 673 C C . GLU A 1 81 ? 2.765 11.613 4.237 1.00 87.44 81 GLU A C 1
ATOM 675 O O . GLU A 1 81 ? 2.124 12.663 4.268 1.00 87.44 81 GLU A O 1
ATOM 680 N N . TYR A 1 82 ? 2.440 10.609 3.421 1.00 84.31 82 TYR A N 1
ATOM 681 C CA . TYR A 1 82 ? 1.383 10.703 2.416 1.00 84.31 82 TYR A CA 1
ATOM 682 C C . TYR A 1 82 ? -0.013 10.889 3.044 1.00 84.31 82 TYR A C 1
ATOM 684 O O . TYR A 1 82 ? -0.840 11.631 2.521 1.00 84.31 82 TYR A O 1
ATOM 692 N N . HIS A 1 83 ? -0.271 10.277 4.205 1.00 82.56 83 HIS A N 1
ATOM 693 C CA . HIS A 1 83 ? -1.554 10.366 4.915 1.00 82.56 83 HIS A CA 1
ATOM 694 C C . HIS A 1 83 ? -1.488 11.190 6.218 1.00 82.56 83 HIS A C 1
ATOM 696 O O . HIS A 1 83 ? -2.289 10.976 7.136 1.00 82.56 83 HIS A O 1
ATOM 702 N N . TRP A 1 84 ? -0.557 12.144 6.328 1.00 82.00 84 TRP A N 1
ATOM 703 C CA . TRP A 1 84 ? -0.214 12.772 7.612 1.00 82.00 84 TRP A CA 1
ATOM 704 C C . TRP A 1 84 ? -1.376 13.444 8.367 1.00 82.00 84 TRP A C 1
ATOM 706 O O . TRP A 1 84 ? -1.455 13.226 9.580 1.00 82.00 84 TRP A O 1
ATOM 716 N N . PRO A 1 85 ? -2.320 14.194 7.746 1.00 79.75 85 PRO A N 1
ATOM 717 C CA . PRO A 1 85 ? -3.362 14.888 8.512 1.00 79.75 85 PRO A CA 1
ATOM 718 C C . PRO A 1 85 ? -4.318 13.886 9.164 1.00 79.75 85 PRO A C 1
ATOM 720 O O . PRO A 1 85 ? -4.715 14.014 10.322 1.00 79.75 85 PRO A O 1
ATOM 723 N N . ILE A 1 86 ? -4.640 12.842 8.403 1.00 79.88 86 ILE A N 1
ATOM 724 C CA . ILE A 1 86 ? -5.512 11.738 8.782 1.00 79.88 86 ILE A CA 1
ATOM 725 C C . ILE A 1 86 ? -4.878 10.915 9.904 1.00 79.88 86 ILE A C 1
ATOM 727 O O . ILE A 1 86 ? -5.529 10.622 10.912 1.00 79.88 86 ILE A O 1
ATOM 731 N N . MET A 1 87 ? -3.602 10.560 9.747 1.00 83.56 87 MET A N 1
ATOM 732 C CA . MET A 1 87 ? -2.875 9.762 10.731 1.00 83.56 87 MET A CA 1
ATOM 733 C C . MET A 1 87 ? -2.678 10.543 12.030 1.00 83.56 87 MET A C 1
ATOM 735 O O . MET A 1 87 ? -2.939 9.999 13.102 1.00 83.56 87 MET A O 1
ATOM 739 N N . ALA A 1 88 ? -2.313 11.826 11.956 1.00 85.19 88 ALA A N 1
ATOM 740 C CA . ALA A 1 88 ? -2.158 12.684 13.128 1.00 85.19 88 ALA A CA 1
ATOM 741 C C . ALA A 1 88 ? -3.465 12.797 13.930 1.00 85.19 88 ALA A C 1
ATOM 743 O O . ALA A 1 88 ? -3.467 12.612 15.149 1.00 85.19 88 ALA A O 1
ATOM 744 N N . PHE A 1 89 ? -4.589 13.030 13.249 1.00 82.31 89 PHE A N 1
ATOM 745 C CA . PHE A 1 89 ? -5.898 13.118 13.891 1.00 82.31 89 PHE A CA 1
ATOM 746 C C . PHE A 1 89 ? -6.335 11.787 14.529 1.00 82.31 89 PHE A C 1
ATOM 748 O O . PHE A 1 89 ? -6.782 11.762 15.679 1.00 82.31 89 PHE A O 1
ATOM 755 N N . SER A 1 90 ? -6.152 10.669 13.820 1.00 84.19 90 SER A N 1
ATOM 756 C CA . SER A 1 90 ? -6.489 9.326 14.321 1.00 84.19 90 SER A CA 1
ATOM 757 C C . SER A 1 90 ? -5.667 8.961 15.558 1.00 84.19 90 SER A C 1
ATOM 759 O O . SER A 1 90 ? -6.212 8.487 16.558 1.00 84.19 90 SER A O 1
ATOM 761 N N . LEU A 1 91 ? -4.357 9.231 15.517 1.00 87.50 91 LEU A N 1
ATOM 762 C CA . LEU A 1 91 ? -3.446 9.002 16.635 1.00 87.50 91 LEU A CA 1
ATOM 763 C C . LEU A 1 91 ? -3.794 9.870 17.844 1.00 87.50 91 LEU A C 1
ATOM 765 O O . LEU A 1 91 ? -3.741 9.370 18.964 1.00 87.50 91 LEU A O 1
ATOM 769 N N . LEU A 1 92 ? -4.194 11.130 17.639 1.00 85.69 92 LEU A N 1
ATOM 770 C CA . LEU A 1 92 ? -4.631 12.007 18.726 1.00 85.69 92 LEU A CA 1
ATOM 771 C C . LEU A 1 92 ? -5.869 11.449 19.439 1.00 85.69 92 LEU A C 1
ATOM 773 O O . LEU A 1 92 ? -5.878 11.369 20.667 1.00 85.69 92 LEU A O 1
ATOM 777 N N . ILE A 1 93 ? -6.897 11.030 18.691 1.00 82.94 93 ILE A N 1
ATOM 778 C CA . ILE A 1 93 ? -8.105 10.432 19.282 1.00 82.94 93 ILE A CA 1
ATOM 779 C C . ILE A 1 93 ? -7.738 9.195 20.097 1.00 82.94 93 ILE A C 1
ATOM 781 O O . ILE A 1 93 ? -8.167 9.042 21.238 1.00 82.94 93 ILE A O 1
ATOM 785 N N . ILE A 1 94 ? -6.922 8.321 19.520 1.00 84.56 94 ILE A N 1
ATOM 786 C CA . ILE A 1 94 ? -6.531 7.072 20.164 1.00 84.56 94 ILE A CA 1
ATOM 787 C C . ILE A 1 94 ? -5.691 7.326 21.406 1.00 84.56 94 ILE A C 1
ATOM 789 O O . ILE A 1 94 ? -5.921 6.685 22.429 1.00 84.56 94 ILE A O 1
ATOM 793 N N . PHE A 1 95 ? -4.759 8.276 21.346 1.00 86.94 95 PHE A N 1
ATOM 794 C CA . PHE A 1 95 ? -3.979 8.697 22.498 1.00 86.94 95 PHE A CA 1
ATOM 795 C C . PHE A 1 95 ? -4.902 9.142 23.636 1.00 86.94 95 PHE A C 1
ATOM 797 O O . PHE A 1 95 ? -4.801 8.610 24.739 1.00 86.94 95 PHE A O 1
ATOM 804 N N . LEU A 1 96 ? -5.869 10.022 23.353 1.00 84.00 96 LEU A N 1
ATOM 805 C CA . LEU A 1 96 ? -6.846 10.479 24.343 1.00 84.00 96 LEU A CA 1
ATOM 806 C C . LEU A 1 96 ? -7.670 9.318 24.926 1.00 84.00 96 LEU A C 1
ATOM 808 O O . LEU A 1 96 ? -7.816 9.228 26.147 1.00 84.00 96 LEU A O 1
ATOM 812 N N . SER A 1 97 ? -8.160 8.404 24.084 1.00 81.38 97 SER A N 1
ATOM 813 C CA . SER A 1 97 ? -8.922 7.227 24.519 1.00 81.38 97 SER A CA 1
ATOM 814 C C . SER A 1 97 ? -8.091 6.268 25.381 1.00 81.38 97 SER A C 1
ATOM 816 O O . SER A 1 97 ? -8.554 5.787 26.418 1.00 81.38 97 SER A O 1
ATOM 818 N N . VAL A 1 98 ? -6.837 6.004 25.004 1.00 82.75 98 VAL A N 1
ATOM 819 C CA . VAL A 1 98 ? -5.923 5.143 25.772 1.00 82.75 98 VAL A CA 1
ATOM 820 C C . VAL A 1 98 ? -5.545 5.796 27.102 1.00 82.75 98 VAL A C 1
ATOM 822 O O . VAL A 1 98 ? -5.562 5.116 28.129 1.00 82.75 98 VAL A O 1
ATOM 825 N N . SER A 1 99 ? -5.277 7.106 27.129 1.00 83.25 99 SER A N 1
ATOM 826 C CA . SER A 1 99 ? -5.012 7.852 28.369 1.00 83.25 99 SER A CA 1
ATOM 827 C C . SER A 1 99 ? -6.190 7.794 29.344 1.00 83.25 99 SER A C 1
ATOM 829 O O . SER A 1 99 ? -5.989 7.739 30.557 1.00 83.25 99 SER A O 1
ATOM 831 N N . ARG A 1 100 ? -7.421 7.731 28.825 1.00 80.81 100 ARG A N 1
ATOM 832 C CA . ARG A 1 100 ? -8.652 7.528 29.606 1.00 80.81 100 ARG A CA 1
ATOM 833 C C . ARG A 1 100 ? -8.925 6.066 29.969 1.00 80.81 100 ARG A C 1
ATOM 835 O O . ARG A 1 100 ? -9.919 5.780 30.633 1.00 80.81 100 ARG A O 1
ATOM 842 N N . LYS A 1 101 ? -8.039 5.141 29.580 1.00 78.62 101 LYS A N 1
ATOM 843 C CA . LYS A 1 101 ? -8.166 3.685 29.768 1.00 78.62 101 LYS A CA 1
ATOM 844 C C . LYS A 1 101 ? -9.437 3.112 29.132 1.00 78.62 101 LYS A C 1
ATOM 846 O O . LYS A 1 101 ? -9.994 2.121 29.610 1.00 78.62 101 LYS A O 1
ATOM 851 N N . GLU A 1 102 ? -9.894 3.714 28.037 1.00 75.50 102 GLU A N 1
ATOM 852 C CA . GLU A 1 102 ? -11.042 3.221 27.285 1.00 75.50 102 GLU A CA 1
ATOM 853 C C . GLU A 1 102 ? -10.678 1.892 26.611 1.00 75.50 102 GLU A C 1
ATOM 855 O O . GLU A 1 102 ? -9.775 1.821 25.772 1.00 75.50 102 GLU A O 1
ATOM 860 N N . LYS A 1 103 ? -11.406 0.819 26.952 1.00 74.50 103 LYS A N 1
ATOM 861 C CA . LYS A 1 103 ? -11.166 -0.535 26.412 1.00 74.50 103 LYS A CA 1
ATOM 862 C C . LYS A 1 103 ? -11.152 -0.562 24.881 1.00 74.50 103 LYS A C 1
ATOM 864 O O . LYS A 1 103 ? -10.354 -1.278 24.284 1.00 74.50 103 LYS A O 1
ATOM 869 N N . MET A 1 104 ? -12.026 0.221 24.251 1.00 72.56 104 MET A N 1
ATOM 870 C CA . MET A 1 104 ? -12.149 0.276 22.796 1.00 72.56 104 MET A CA 1
ATOM 871 C C . MET A 1 104 ? -10.979 1.041 22.152 1.00 72.56 104 MET A C 1
ATOM 873 O O . MET A 1 104 ? -10.487 0.610 21.112 1.00 72.56 104 MET A O 1
ATOM 877 N N . GLY A 1 105 ? -10.470 2.094 22.806 1.00 77.44 105 GLY A N 1
ATOM 878 C CA . GLY A 1 105 ? -9.239 2.781 22.401 1.00 77.44 105 GLY A CA 1
ATOM 879 C C . GLY A 1 105 ? -8.035 1.844 22.423 1.00 77.44 105 GLY A C 1
ATOM 880 O O . GLY A 1 105 ? -7.314 1.745 21.437 1.00 77.44 105 GLY A O 1
ATOM 881 N N . ILE A 1 106 ? -7.882 1.066 23.500 1.00 79.31 106 ILE A N 1
ATOM 882 C CA . ILE A 1 106 ? -6.831 0.041 23.610 1.00 79.31 106 ILE A CA 1
ATOM 883 C C . ILE A 1 106 ? -6.972 -1.010 22.498 1.00 79.31 106 ILE A C 1
ATOM 885 O O . ILE A 1 106 ? -5.991 -1.336 21.835 1.00 79.31 106 ILE A O 1
ATOM 889 N N . ALA A 1 107 ? -8.185 -1.518 22.257 1.00 75.12 107 ALA A N 1
ATOM 890 C CA . ALA A 1 107 ? -8.426 -2.517 21.217 1.00 75.12 107 ALA A CA 1
ATOM 891 C C . ALA A 1 107 ? -8.065 -2.001 19.812 1.00 75.12 107 ALA A C 1
ATOM 893 O O . ALA A 1 107 ? -7.436 -2.720 19.036 1.00 75.12 107 ALA A O 1
ATOM 894 N N . ILE A 1 108 ? -8.418 -0.751 19.496 1.00 78.06 108 ILE A N 1
ATOM 895 C CA . ILE A 1 108 ? -8.102 -0.132 18.203 1.00 78.06 108 ILE A CA 1
ATOM 896 C C . ILE A 1 108 ? -6.605 0.161 18.065 1.00 78.06 108 ILE A C 1
ATOM 898 O O . ILE A 1 108 ? -6.052 -0.100 16.998 1.00 78.06 108 ILE A O 1
ATOM 902 N N . SER A 1 109 ? -5.916 0.574 19.134 1.00 82.81 109 SER A N 1
ATOM 903 C CA . SER A 1 109 ? -4.448 0.658 19.145 1.00 82.81 109 SER A CA 1
ATOM 904 C C . SER A 1 109 ? -3.790 -0.688 18.857 1.00 82.81 109 SER A C 1
ATOM 906 O O . SER A 1 109 ? -2.867 -0.768 18.051 1.00 82.81 109 SER A O 1
ATOM 908 N N . CYS A 1 110 ? -4.264 -1.768 19.485 1.00 80.94 110 CYS A N 1
ATOM 909 C CA . CYS A 1 110 ? -3.731 -3.106 19.231 1.00 80.94 110 CYS A CA 1
ATOM 910 C C . CYS A 1 110 ? -3.955 -3.536 17.776 1.00 80.94 110 CYS A C 1
ATOM 912 O O . CYS A 1 110 ? -3.050 -4.091 17.157 1.00 80.94 110 CYS A O 1
ATOM 914 N N . ALA A 1 111 ? -5.136 -3.259 17.218 1.00 78.00 111 ALA A N 1
ATOM 915 C CA . ALA A 1 111 ? -5.445 -3.557 15.824 1.00 78.00 111 ALA A CA 1
ATOM 916 C C . ALA A 1 111 ? -4.561 -2.767 14.850 1.00 78.00 111 ALA A C 1
ATOM 918 O O . ALA A 1 111 ? -4.080 -3.323 13.868 1.00 78.00 111 ALA A O 1
ATOM 919 N N . PHE A 1 112 ? -4.304 -1.495 15.151 1.00 83.31 112 PHE A N 1
ATOM 920 C CA . PHE A 1 112 ? -3.410 -0.638 14.379 1.00 83.31 112 PHE A CA 1
ATOM 921 C C . PHE A 1 112 ? -1.984 -1.160 14.336 1.00 83.31 112 PHE A C 1
ATOM 923 O O . PHE A 1 112 ? -1.421 -1.336 13.260 1.00 83.31 112 PHE A O 1
ATOM 930 N N . ILE A 1 113 ? -1.425 -1.456 15.512 1.00 85.56 113 ILE A N 1
ATOM 931 C CA . ILE A 1 113 ? -0.077 -2.010 15.638 1.00 85.56 113 ILE A CA 1
ATOM 932 C C . ILE A 1 113 ? 0.005 -3.344 14.893 1.00 85.56 113 ILE A C 1
ATOM 934 O O . ILE A 1 113 ? 0.980 -3.594 14.194 1.00 85.56 113 ILE A O 1
ATOM 938 N N . TYR A 1 114 ? -1.028 -4.184 14.987 1.00 83.12 114 TYR A N 1
ATOM 939 C CA . TYR A 1 114 ? -1.079 -5.449 14.259 1.00 83.12 114 TYR A CA 1
ATOM 940 C C . TYR A 1 114 ? -1.052 -5.258 12.735 1.00 83.12 114 TYR A C 1
ATOM 942 O O . TYR A 1 114 ? -0.271 -5.925 12.063 1.00 83.12 114 TYR A O 1
ATOM 950 N N . CYS A 1 115 ? -1.852 -4.336 12.187 1.00 83.19 115 CYS A N 1
ATOM 951 C CA . CYS A 1 115 ? -1.829 -4.025 10.754 1.00 83.19 115 CYS A CA 1
ATOM 952 C C . CYS A 1 115 ? -0.466 -3.473 10.311 1.00 83.19 115 CYS A C 1
ATOM 954 O O . CYS A 1 115 ? 0.086 -3.952 9.325 1.00 83.19 115 CYS A O 1
ATOM 956 N N . LEU A 1 116 ? 0.114 -2.540 11.077 1.00 86.38 116 LEU A N 1
ATOM 957 C CA . LEU A 1 116 ? 1.457 -2.011 10.814 1.00 86.38 116 LEU A CA 1
ATOM 958 C C . LEU A 1 116 ? 2.519 -3.112 10.791 1.00 86.38 116 LEU A C 1
ATOM 960 O O . LEU A 1 116 ? 3.378 -3.120 9.916 1.00 86.38 116 LEU A O 1
ATOM 964 N N . LEU A 1 117 ? 2.467 -4.047 11.743 1.00 88.06 117 LEU A N 1
ATOM 965 C CA . LEU A 1 117 ? 3.404 -5.166 11.802 1.00 88.06 117 LEU A CA 1
ATOM 966 C C . LEU A 1 117 ? 3.229 -6.131 10.629 1.00 88.06 117 LEU A C 1
ATOM 968 O O . LEU A 1 117 ? 4.222 -6.681 10.165 1.00 88.06 117 LEU A O 1
ATOM 972 N N . MET A 1 118 ? 2.001 -6.334 10.145 1.00 85.62 118 MET A N 1
ATOM 973 C CA . MET A 1 118 ? 1.746 -7.167 8.968 1.00 85.62 118 MET A CA 1
ATOM 974 C C . MET A 1 118 ? 2.324 -6.548 7.698 1.00 85.62 118 MET A C 1
ATOM 976 O O . MET A 1 118 ? 3.026 -7.235 6.961 1.00 85.62 118 MET A O 1
ATOM 980 N N . ASP A 1 119 ? 2.111 -5.252 7.482 1.00 87.19 119 ASP A N 1
ATOM 981 C CA . ASP A 1 119 ? 2.709 -4.529 6.357 1.00 87.19 119 ASP A CA 1
ATOM 982 C C . ASP A 1 119 ? 4.231 -4.507 6.445 1.00 87.19 119 ASP A C 1
ATOM 984 O O . ASP A 1 119 ? 4.927 -4.805 5.474 1.00 87.19 119 ASP A O 1
ATOM 988 N N . PHE A 1 120 ? 4.754 -4.218 7.638 1.00 90.62 120 PHE A N 1
ATOM 989 C CA . PHE A 1 120 ? 6.185 -4.256 7.885 1.00 90.62 120 PHE A CA 1
ATOM 990 C C . PHE A 1 120 ? 6.748 -5.643 7.579 1.00 90.62 120 PHE A C 1
ATOM 992 O O . PHE A 1 120 ? 7.755 -5.750 6.890 1.00 90.62 120 PHE A O 1
ATOM 999 N N . ASN A 1 121 ? 6.093 -6.713 8.044 1.00 91.12 121 ASN A N 1
ATOM 1000 C CA . ASN A 1 121 ? 6.514 -8.085 7.778 1.00 91.12 121 ASN A CA 1
ATOM 1001 C C . ASN A 1 121 ? 6.466 -8.417 6.283 1.00 91.12 121 ASN A C 1
ATOM 1003 O O . ASN A 1 121 ? 7.393 -9.050 5.780 1.00 91.12 121 ASN A O 1
ATOM 1007 N N . LEU A 1 122 ? 5.440 -7.960 5.564 1.00 88.88 122 LEU A N 1
ATOM 1008 C CA . LEU A 1 122 ? 5.322 -8.149 4.122 1.00 88.88 122 LEU A CA 1
ATOM 1009 C C . LEU A 1 122 ? 6.493 -7.493 3.381 1.00 88.88 122 LEU A C 1
ATOM 1011 O O . LEU A 1 122 ? 7.177 -8.163 2.609 1.00 88.88 122 LEU A O 1
ATOM 1015 N N . VAL A 1 123 ? 6.773 -6.216 3.647 1.00 91.81 123 VAL A N 1
ATOM 1016 C CA . VAL A 1 123 ? 7.888 -5.494 3.010 1.00 91.81 123 VAL A CA 1
ATOM 1017 C C . VAL A 1 123 ? 9.232 -6.081 3.434 1.00 91.81 123 VAL A C 1
ATOM 1019 O O . VAL A 1 123 ? 10.105 -6.302 2.602 1.00 91.81 123 VAL A O 1
ATOM 1022 N N . PHE A 1 124 ? 9.390 -6.406 4.715 1.00 94.12 124 PHE A N 1
ATOM 1023 C CA . PHE A 1 124 ? 10.619 -6.972 5.257 1.00 94.12 124 PHE A CA 1
ATOM 1024 C C . PHE A 1 124 ? 10.944 -8.349 4.658 1.00 94.12 124 PHE A C 1
ATOM 1026 O O . PHE A 1 124 ? 12.089 -8.619 4.307 1.00 94.12 124 PHE A O 1
ATOM 1033 N N . THR A 1 125 ? 9.953 -9.231 4.510 1.00 90.88 125 THR A N 1
ATOM 1034 C CA . THR A 1 125 ? 10.174 -10.589 3.979 1.00 90.88 125 THR A CA 1
ATOM 1035 C C . THR A 1 125 ? 10.340 -10.616 2.463 1.00 90.88 125 THR A C 1
ATOM 1037 O O . THR A 1 125 ? 11.071 -11.459 1.946 1.00 90.88 125 THR A O 1
ATOM 1040 N N . THR A 1 126 ? 9.679 -9.706 1.745 1.00 89.38 126 THR A N 1
ATOM 1041 C CA . THR A 1 126 ? 9.706 -9.677 0.274 1.00 89.38 126 THR A CA 1
ATOM 1042 C C . THR A 1 126 ? 10.756 -8.727 -0.300 1.00 89.38 126 THR A C 1
ATOM 1044 O O . THR A 1 126 ? 11.140 -8.876 -1.460 1.00 89.38 126 THR A O 1
ATOM 1047 N N . GLY A 1 127 ? 11.202 -7.739 0.480 1.00 89.94 127 GLY A N 1
ATOM 1048 C CA . GLY A 1 127 ? 12.073 -6.659 0.020 1.00 89.94 127 GLY A CA 1
ATOM 1049 C C . GLY A 1 127 ? 11.421 -5.759 -1.034 1.00 89.94 127 GLY A C 1
ATOM 1050 O O . GLY A 1 127 ? 12.125 -5.051 -1.745 1.00 89.94 127 GLY A O 1
ATOM 1051 N N . VAL A 1 128 ? 10.094 -5.824 -1.190 1.00 88.31 128 VAL A N 1
ATOM 1052 C CA . VAL A 1 128 ? 9.360 -5.080 -2.219 1.00 88.31 128 VAL A CA 1
ATOM 1053 C C . VAL A 1 128 ? 8.911 -3.737 -1.679 1.00 88.31 128 VAL A C 1
ATOM 1055 O O . VAL A 1 128 ? 8.222 -3.672 -0.664 1.00 88.31 128 VAL A O 1
ATOM 1058 N N . ASP A 1 129 ? 9.210 -2.675 -2.421 1.00 83.00 129 ASP A N 1
ATOM 1059 C CA . ASP A 1 129 ? 8.669 -1.354 -2.129 1.00 83.00 129 ASP A CA 1
ATOM 1060 C C . ASP A 1 129 ? 7.166 -1.291 -2.459 1.00 83.00 129 ASP A C 1
ATOM 1062 O O . ASP A 1 129 ? 6.737 -1.452 -3.617 1.00 83.00 129 ASP A O 1
ATOM 1066 N N . ILE A 1 130 ? 6.360 -1.094 -1.414 1.00 83.19 130 ILE A N 1
ATOM 1067 C CA . ILE A 1 130 ? 4.907 -0.950 -1.490 1.00 83.19 130 ILE A CA 1
ATOM 1068 C C . ILE A 1 130 ? 4.587 0.546 -1.494 1.00 83.19 130 ILE A C 1
ATOM 1070 O O . ILE A 1 130 ? 4.949 1.249 -0.549 1.00 83.19 130 ILE A O 1
ATOM 1074 N N . PRO A 1 131 ? 3.889 1.049 -2.529 1.00 81.62 131 PRO A N 1
ATOM 1075 C CA . PRO A 1 131 ? 3.569 2.462 -2.601 1.00 81.62 131 PRO A CA 1
ATOM 1076 C C . PRO A 1 131 ? 2.538 2.820 -1.514 1.00 81.62 131 PRO A C 1
ATOM 1078 O O . PRO A 1 131 ? 1.581 2.060 -1.345 1.00 81.62 131 PRO A O 1
ATOM 1081 N N . PRO A 1 132 ? 2.648 3.989 -0.853 1.00 81.38 132 PRO A N 1
ATOM 1082 C CA . PRO A 1 132 ? 1.740 4.426 0.216 1.00 81.38 132 PRO A CA 1
ATOM 1083 C C . PRO A 1 132 ? 0.250 4.262 -0.096 1.00 81.38 132 PRO A C 1
ATOM 1085 O O . PRO A 1 132 ? -0.523 3.794 0.733 1.00 81.38 132 PRO A O 1
ATOM 1088 N N . ARG A 1 133 ? -0.147 4.545 -1.342 1.00 75.88 133 ARG A N 1
ATOM 1089 C CA . ARG A 1 133 ? -1.530 4.401 -1.828 1.00 75.88 133 ARG A CA 1
ATOM 1090 C C . ARG A 1 133 ? -2.116 2.988 -1.706 1.00 75.88 133 ARG A C 1
ATOM 1092 O O . ARG A 1 133 ? -3.331 2.833 -1.726 1.00 75.88 133 ARG A O 1
ATOM 1099 N N . ALA A 1 134 ? -1.281 1.949 -1.626 1.00 78.25 134 ALA A N 1
ATOM 1100 C CA . ALA A 1 134 ? -1.745 0.572 -1.458 1.00 78.25 134 ALA A CA 1
ATOM 1101 C C . ALA A 1 134 ? -2.205 0.276 -0.017 1.00 78.25 134 ALA A C 1
ATOM 1103 O O . ALA A 1 134 ? -2.893 -0.720 0.214 1.00 78.25 134 ALA A O 1
ATOM 1104 N N . ASN A 1 135 ? -1.894 1.156 0.941 1.00 81.12 135 ASN A N 1
ATOM 1105 C CA . ASN A 1 135 ? -2.135 0.949 2.368 1.00 81.12 135 ASN A CA 1
ATOM 1106 C C . ASN A 1 135 ? -3.550 1.378 2.779 1.00 81.12 135 ASN A C 1
ATOM 1108 O O . ASN A 1 135 ? -3.767 2.184 3.684 1.00 81.12 135 ASN A O 1
ATOM 1112 N N . ILE A 1 136 ? -4.554 0.781 2.129 1.00 71.56 136 ILE A N 1
ATOM 1113 C CA . ILE A 1 136 ? -5.980 1.091 2.326 1.00 71.56 136 ILE A CA 1
ATOM 1114 C C . ILE A 1 136 ? -6.467 0.870 3.769 1.00 71.56 136 ILE A C 1
ATOM 1116 O O . ILE A 1 136 ? -7.476 1.430 4.196 1.00 71.56 136 ILE A O 1
ATOM 1120 N N . TRP A 1 137 ? -5.753 0.067 4.558 1.00 72.50 137 TRP A N 1
ATOM 1121 C CA . TRP A 1 137 ? -6.098 -0.179 5.956 1.00 72.50 137 TRP A CA 1
ATOM 1122 C C . TRP A 1 137 ? -5.944 1.074 6.833 1.00 72.50 137 TRP A C 1
ATOM 1124 O O . TRP A 1 137 ? -6.606 1.156 7.867 1.00 72.50 137 TRP A O 1
ATOM 1134 N N . GLN A 1 138 ? -5.148 2.067 6.423 1.00 73.00 138 GLN A N 1
ATOM 1135 C CA . GLN A 1 138 ? -5.015 3.340 7.142 1.00 73.00 138 GLN A CA 1
ATOM 1136 C C . GLN A 1 138 ? -6.325 4.138 7.121 1.00 73.00 138 GLN A C 1
ATOM 1138 O O . GLN A 1 138 ? -6.720 4.728 8.126 1.00 73.00 138 GLN A O 1
ATOM 1143 N N . TRP A 1 139 ? -7.077 4.052 6.022 1.00 69.56 139 TRP A N 1
ATOM 1144 C CA . TRP A 1 139 ? -8.438 4.585 5.946 1.00 69.56 139 TRP A CA 1
ATOM 1145 C C . TRP A 1 139 ? -9.394 3.843 6.875 1.00 69.56 139 TRP A C 1
ATOM 1147 O O . TRP A 1 139 ? -10.176 4.460 7.596 1.00 69.56 139 TRP A O 1
ATOM 1157 N N . ALA A 1 140 ? -9.308 2.511 6.918 1.00 69.25 140 ALA A N 1
ATOM 1158 C CA . ALA A 1 140 ? -10.107 1.725 7.855 1.00 69.25 140 ALA A CA 1
ATOM 1159 C C . ALA A 1 140 ? -9.779 2.083 9.316 1.00 69.25 140 ALA A C 1
ATOM 1161 O O . ALA A 1 140 ? -10.677 2.128 10.161 1.00 69.25 140 ALA A O 1
ATOM 1162 N N . PHE A 1 141 ? -8.513 2.375 9.612 1.00 74.94 141 PHE A N 1
ATOM 1163 C CA . PHE A 1 141 ? -8.059 2.820 10.922 1.00 74.94 141 PHE A CA 1
ATOM 1164 C C . PHE A 1 141 ? -8.643 4.185 11.312 1.00 74.94 141 PHE A C 1
ATOM 1166 O O . PHE A 1 141 ? -9.239 4.296 12.383 1.00 74.94 141 PHE A O 1
ATOM 1173 N N . LEU A 1 142 ? -8.590 5.170 10.415 1.00 71.81 142 LEU A N 1
ATOM 1174 C CA . LEU A 1 142 ? -9.229 6.478 10.589 1.00 71.81 142 LEU A CA 1
ATOM 1175 C C . LEU A 1 142 ? -10.739 6.361 10.853 1.00 71.81 142 LEU A C 1
ATOM 1177 O O . LEU A 1 142 ? -11.266 6.937 11.810 1.00 71.81 142 LEU A O 1
ATOM 1181 N N . CYS A 1 143 ? -11.443 5.567 10.042 1.00 69.94 143 CYS A N 1
ATOM 1182 C CA . CYS A 1 143 ? -12.870 5.307 10.237 1.00 69.94 143 CYS A CA 1
ATOM 1183 C C . CYS A 1 143 ? -13.149 4.689 11.618 1.00 69.94 143 CYS A C 1
ATOM 1185 O O . CYS A 1 143 ? -14.146 5.017 12.259 1.00 69.94 143 CYS A O 1
ATOM 1187 N N . SER A 1 144 ? -12.247 3.834 12.109 1.00 69.38 144 SER A N 1
ATOM 1188 C CA . SER A 1 144 ? -12.354 3.208 13.433 1.00 69.38 144 SER A CA 1
ATOM 1189 C C . SER A 1 144 ? -12.160 4.209 14.571 1.00 69.38 144 SER A C 1
ATOM 1191 O O . SER A 1 144 ? -12.927 4.191 15.533 1.00 69.38 144 SER A O 1
ATOM 1193 N N . SER A 1 145 ? -11.166 5.100 14.473 1.00 71.44 145 SER A N 1
ATOM 1194 C CA . SER A 1 145 ? -10.940 6.153 15.474 1.00 71.44 145 SER A CA 1
ATOM 1195 C C . SER A 1 145 ? -12.080 7.168 15.514 1.00 71.44 145 SER A C 1
ATOM 1197 O O . SER A 1 145 ? -12.445 7.662 16.574 1.00 71.44 145 SER A O 1
ATOM 1199 N N . LEU A 1 146 ? -12.712 7.443 14.378 1.00 69.50 146 LEU A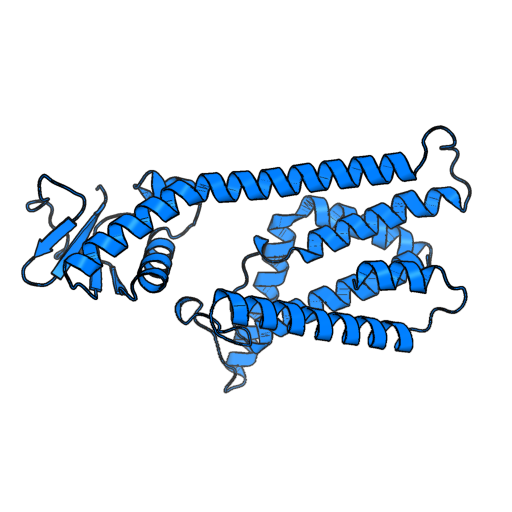 N 1
ATOM 1200 C CA . LEU A 1 146 ? -13.898 8.291 14.342 1.00 69.50 146 LEU A CA 1
ATOM 1201 C C . LEU A 1 146 ? -15.113 7.606 14.962 1.00 69.50 146 LEU A C 1
ATOM 1203 O O . LEU A 1 146 ? -15.820 8.215 15.761 1.00 69.50 146 LEU A O 1
ATOM 1207 N N . ALA A 1 147 ? -15.331 6.328 14.647 1.00 65.56 147 ALA A N 1
ATOM 1208 C CA . ALA A 1 147 ? -16.385 5.539 15.275 1.00 65.56 147 ALA A CA 1
ATOM 1209 C C . ALA A 1 147 ? -16.208 5.461 16.802 1.00 65.56 147 ALA A C 1
ATOM 1211 O O . ALA A 1 147 ? -17.196 5.512 17.524 1.00 65.56 147 ALA A O 1
ATO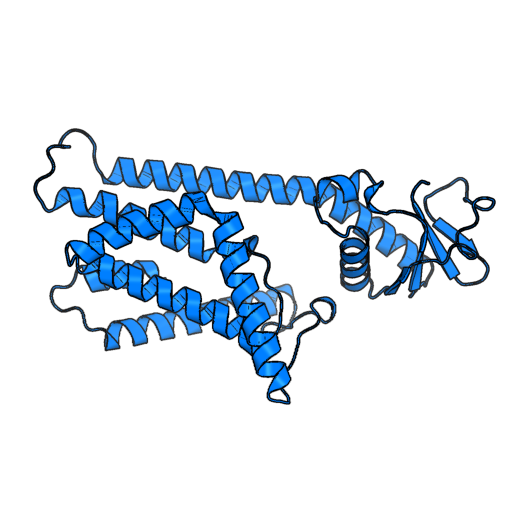M 1212 N N . LEU A 1 148 ? -14.968 5.406 17.303 1.00 65.62 148 LEU A N 1
ATOM 1213 C CA . LEU A 1 148 ? -14.659 5.575 18.728 1.00 65.62 148 LEU A CA 1
ATOM 1214 C C . LEU A 1 148 ? -15.114 6.930 19.260 1.00 65.62 148 LEU A C 1
ATOM 1216 O O . LEU A 1 148 ? -15.873 6.994 20.222 1.00 65.62 148 LEU A O 1
ATOM 1220 N N . TYR A 1 149 ? -14.644 8.003 18.624 1.00 66.50 149 TYR A N 1
ATOM 1221 C CA . TYR A 1 149 ? -14.871 9.367 19.085 1.00 66.50 149 TYR A CA 1
ATOM 1222 C C . TYR A 1 149 ? -16.364 9.710 19.162 1.00 66.50 149 TYR A C 1
ATOM 1224 O O . TYR A 1 149 ? -16.807 10.328 20.129 1.00 66.50 149 TYR A O 1
ATOM 1232 N N . PHE A 1 150 ? -17.154 9.268 18.178 1.00 65.19 150 PHE A N 1
ATOM 1233 C CA . PHE A 1 150 ? -18.598 9.520 18.136 1.00 65.19 150 PHE A CA 1
ATOM 1234 C C . PHE A 1 150 ? -19.442 8.445 18.820 1.00 65.19 150 PHE A C 1
ATOM 1236 O O . PHE A 1 150 ? -20.498 8.766 19.345 1.00 65.19 150 PHE A O 1
ATOM 1243 N N . GLY A 1 151 ? -19.010 7.184 18.842 1.00 59.78 151 GLY A N 1
ATOM 1244 C CA . GLY A 1 151 ? -19.744 6.114 19.521 1.00 59.78 151 GLY A CA 1
ATOM 1245 C C . GLY A 1 151 ? -19.663 6.216 21.045 1.00 59.78 151 GLY A C 1
ATOM 1246 O O . GLY A 1 151 ? -20.586 5.813 21.745 1.00 59.78 151 GLY A O 1
ATOM 1247 N N . TRP A 1 152 ? -18.581 6.791 21.577 1.00 53.16 152 TRP A N 1
ATOM 1248 C CA . TRP A 1 152 ? -18.371 6.913 23.019 1.00 53.16 152 TRP A CA 1
ATOM 1249 C C . TRP A 1 152 ? -19.144 8.077 23.662 1.00 53.16 152 TRP A C 1
ATOM 1251 O O . TRP A 1 152 ? -19.490 8.007 24.843 1.00 53.16 152 TRP A O 1
ATOM 1261 N N . THR A 1 153 ? -19.498 9.123 22.903 1.00 51.94 153 THR A N 1
ATOM 1262 C CA . THR A 1 153 ? -20.266 10.267 23.435 1.00 51.94 153 THR A CA 1
ATOM 1263 C C . THR A 1 153 ? -21.684 9.901 23.881 1.00 51.94 153 THR A C 1
ATOM 1265 O O . THR A 1 153 ? -22.260 10.637 24.682 1.00 51.94 153 THR A O 1
ATOM 1268 N N . GLU A 1 154 ? -22.233 8.755 23.461 1.00 50.50 154 GLU A N 1
ATOM 1269 C CA . GLU A 1 154 ? -23.535 8.274 23.945 1.00 50.50 154 GLU A CA 1
ATOM 1270 C C . GLU A 1 154 ? -23.502 7.711 25.374 1.00 50.50 154 GLU A C 1
ATOM 1272 O O . GLU A 1 154 ? -24.533 7.713 26.046 1.00 50.50 154 GLU A O 1
ATOM 1277 N N . GLN A 1 155 ? -22.348 7.248 25.875 1.00 50.75 155 GLN A N 1
ATOM 1278 C CA . GLN A 1 155 ? -22.288 6.462 27.119 1.00 50.75 155 GLN A CA 1
ATOM 1279 C C . GLN A 1 155 ? -21.813 7.226 28.364 1.00 50.75 155 GLN A C 1
ATOM 1281 O O . GLN A 1 155 ? -21.905 6.689 29.469 1.00 50.75 155 GLN A O 1
ATOM 1286 N N . GLY A 1 156 ? -21.381 8.487 28.248 1.00 48.97 156 GLY A N 1
ATOM 1287 C CA . GLY A 1 156 ? -20.962 9.258 29.421 1.00 48.97 156 GLY A CA 1
ATOM 1288 C C . GLY A 1 156 ? -20.741 10.753 29.186 1.00 48.97 156 GLY A C 1
ATOM 1289 O O . GLY A 1 156 ? -19.724 11.164 28.645 1.00 48.97 156 GLY A O 1
ATOM 1290 N N . GLN A 1 157 ? -21.665 11.569 29.702 1.00 46.12 157 GLN A N 1
ATOM 1291 C CA . GLN A 1 157 ? -21.425 12.939 30.194 1.00 46.12 157 GLN A CA 1
ATOM 1292 C C . GLN A 1 157 ? -20.922 14.036 29.221 1.00 46.12 157 GLN A C 1
ATOM 1294 O O . GLN A 1 157 ? -20.325 15.007 29.681 1.00 46.12 157 GLN A O 1
ATOM 1299 N N . ALA A 1 158 ? -21.227 13.996 27.919 1.00 46.53 158 ALA A N 1
ATOM 1300 C CA . ALA A 1 158 ? -21.079 15.183 27.059 1.00 46.53 158 ALA A CA 1
ATOM 1301 C C . ALA A 1 158 ? -22.450 15.816 26.719 1.00 46.53 158 ALA A C 1
ATOM 1303 O O . ALA A 1 158 ? -23.360 15.107 26.289 1.00 46.53 158 ALA A O 1
ATOM 1304 N N . PRO A 1 159 ? -22.634 17.147 26.852 1.00 41.69 159 PRO A N 1
ATOM 1305 C CA . PRO A 1 159 ? -23.914 17.835 26.645 1.00 41.69 159 PRO A CA 1
ATOM 1306 C C . PRO A 1 159 ? -24.256 18.060 25.161 1.00 41.69 159 PRO A C 1
ATOM 130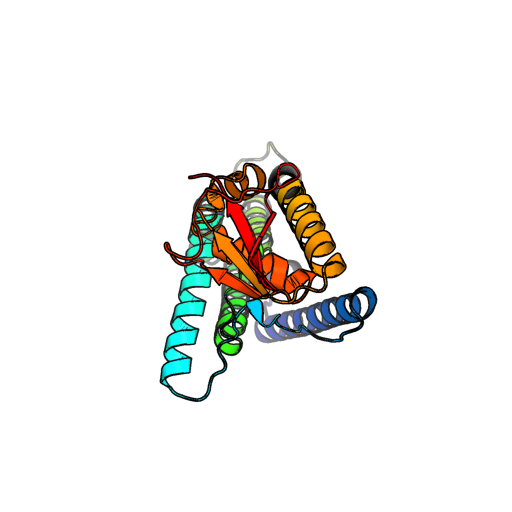8 O O . PRO A 1 159 ? -24.947 19.016 24.816 1.00 41.69 159 PRO A O 1
ATOM 1311 N N . VAL A 1 160 ? -23.814 17.189 24.250 1.00 48.12 160 VAL A N 1
ATOM 1312 C CA . VAL A 1 160 ? -24.137 17.295 22.817 1.00 48.12 160 VAL A CA 1
ATOM 1313 C C . VAL A 1 160 ? -25.402 16.485 22.514 1.00 48.12 160 VAL A C 1
ATOM 1315 O O . VAL A 1 160 ? -25.434 15.633 21.639 1.00 48.12 160 VAL A O 1
ATOM 1318 N N . LYS A 1 161 ? -26.490 16.761 23.243 1.00 49.88 161 LYS A N 1
ATOM 1319 C CA . LYS A 1 161 ? -27.812 16.125 23.046 1.00 49.88 161 LYS A CA 1
ATOM 1320 C C . LYS A 1 161 ? -28.498 16.491 21.717 1.00 49.88 161 LYS A C 1
ATOM 1322 O O . LYS A 1 161 ? -29.616 16.051 21.477 1.00 49.88 161 LYS A O 1
ATOM 1327 N N . LYS A 1 162 ? -27.887 17.338 20.880 1.00 57.38 162 LYS A N 1
ATOM 1328 C CA . LYS A 1 162 ? -28.569 17.963 19.733 1.00 57.38 162 LYS A CA 1
ATOM 1329 C C . LYS A 1 162 ? -28.352 17.254 18.393 1.00 57.38 162 LYS A C 1
ATOM 1331 O O . LYS A 1 162 ? -29.125 17.489 17.473 1.00 57.38 162 LYS A O 1
ATOM 1336 N N . TYR A 1 163 ? -27.353 16.380 18.278 1.00 59.03 163 TYR A N 1
ATOM 1337 C CA . TYR A 1 163 ? -27.052 15.674 17.031 1.00 59.03 163 TYR A CA 1
ATOM 1338 C C . TYR A 1 163 ? -26.946 14.181 17.297 1.00 59.03 163 TYR A C 1
ATOM 1340 O O . TYR A 1 163 ? -26.271 13.785 18.242 1.00 59.03 163 TYR A O 1
ATOM 1348 N N . SER A 1 164 ? -27.600 13.355 16.472 1.00 65.38 164 SER A N 1
ATOM 1349 C CA . SER A 1 164 ? -27.425 11.908 16.595 1.00 65.38 164 SER A CA 1
ATOM 1350 C C . SER A 1 164 ? -25.973 11.574 16.211 1.00 65.38 164 SER A C 1
ATOM 1352 O O . SER A 1 164 ? -25.553 11.912 15.097 1.00 65.38 164 SER A O 1
ATOM 1354 N N . PRO A 1 165 ? -25.175 10.967 17.100 1.00 60.19 165 PRO A N 1
ATOM 1355 C CA . PRO A 1 165 ? -23.777 10.642 16.817 1.00 60.19 165 PRO A CA 1
ATOM 1356 C C . PRO A 1 165 ? -23.645 9.649 15.659 1.00 60.19 165 PRO A C 1
ATOM 1358 O O . PRO A 1 165 ? -22.663 9.699 14.922 1.00 60.19 165 PRO A O 1
ATOM 1361 N N . ALA A 1 166 ? -24.679 8.837 15.418 1.00 63.88 166 ALA A N 1
ATOM 1362 C CA . ALA A 1 166 ? -24.815 8.031 14.211 1.00 63.88 166 ALA A CA 1
ATOM 1363 C C . ALA A 1 166 ? -24.791 8.884 12.931 1.00 63.88 166 ALA A C 1
ATOM 1365 O O . ALA A 1 166 ? -24.095 8.540 11.982 1.00 63.88 166 ALA A O 1
ATOM 1366 N N . LEU A 1 167 ? -25.491 10.022 12.911 1.00 69.00 167 LEU A N 1
ATOM 1367 C CA . LEU A 1 167 ? -25.528 10.929 11.760 1.00 69.00 167 LEU A CA 1
ATOM 1368 C C . LEU A 1 167 ? -24.202 11.677 11.589 1.00 69.00 167 LEU A C 1
ATOM 1370 O O . LEU A 1 167 ? -23.752 11.848 10.464 1.00 69.00 167 LEU A O 1
ATOM 1374 N N . VAL A 1 168 ? -23.525 12.054 12.678 1.00 66.75 168 VAL A N 1
ATOM 1375 C CA . VAL A 1 168 ? -22.185 12.665 12.591 1.00 66.75 168 VAL A CA 1
ATOM 1376 C C . VAL A 1 168 ? -21.149 11.655 12.084 1.00 66.75 168 VAL A C 1
ATOM 1378 O O . VAL A 1 168 ? -20.389 11.963 11.167 1.00 66.75 168 VAL A O 1
ATOM 1381 N N . SER A 1 169 ? -21.160 10.428 12.614 1.00 62.31 169 SER A N 1
ATOM 1382 C CA . SER A 1 169 ? -20.298 9.337 12.149 1.00 62.31 169 SER A CA 1
ATOM 1383 C C . SER A 1 169 ? -20.577 8.976 10.687 1.00 62.31 169 SER A C 1
ATOM 1385 O O . SER A 1 169 ? -19.633 8.836 9.912 1.00 62.31 169 SER A O 1
ATOM 1387 N N . ALA A 1 170 ? -21.850 8.904 10.286 1.00 67.62 170 ALA A N 1
ATOM 1388 C CA . ALA A 1 170 ? -22.250 8.649 8.906 1.00 67.62 170 ALA A CA 1
ATOM 1389 C C . ALA A 1 170 ? -21.818 9.776 7.959 1.00 67.62 170 ALA A C 1
ATOM 1391 O O . ALA A 1 170 ? -21.286 9.485 6.894 1.00 67.62 170 ALA A O 1
ATOM 1392 N N . SER A 1 171 ? -21.975 11.045 8.348 1.00 69.56 171 SER A N 1
ATOM 1393 C CA . SER A 1 171 ? -21.535 12.195 7.546 1.00 69.56 171 SER A CA 1
ATOM 1394 C C . SER A 1 171 ? -20.025 12.206 7.335 1.00 69.56 171 SER A C 1
ATOM 1396 O O . SER A 1 171 ? -19.558 12.488 6.236 1.00 69.56 171 SER A O 1
ATOM 1398 N N . ILE A 1 172 ? -19.250 11.857 8.363 1.00 68.62 172 ILE A N 1
ATOM 1399 C CA . ILE A 1 172 ? -17.793 11.780 8.241 1.00 68.62 172 ILE A CA 1
ATOM 1400 C C . ILE A 1 172 ? -17.383 10.573 7.397 1.00 68.62 172 ILE A C 1
ATOM 1402 O O . ILE A 1 172 ? -16.553 10.720 6.504 1.00 68.62 172 ILE A O 1
ATOM 1406 N N . ALA A 1 173 ? -17.994 9.404 7.611 1.00 68.06 173 ALA A N 1
ATOM 1407 C CA . ALA A 1 173 ? -17.750 8.228 6.779 1.00 68.06 173 ALA A CA 1
ATOM 1408 C C . ALA A 1 173 ? -18.102 8.492 5.304 1.00 68.06 173 ALA A C 1
ATOM 1410 O O . ALA A 1 173 ? -17.346 8.107 4.417 1.00 68.06 173 ALA A O 1
ATOM 1411 N N . ALA A 1 174 ? -19.204 9.199 5.036 1.00 73.75 174 ALA A N 1
ATOM 1412 C CA . ALA A 1 174 ? -19.601 9.618 3.696 1.00 73.75 174 ALA A CA 1
ATOM 1413 C C . ALA A 1 174 ? -18.612 10.626 3.094 1.00 73.75 174 ALA A C 1
ATOM 1415 O O . ALA A 1 174 ? -18.209 10.457 1.948 1.00 73.75 174 ALA A O 1
ATOM 1416 N N . GLY A 1 175 ? -18.166 11.625 3.864 1.00 75.50 175 GLY A N 1
ATOM 1417 C CA . GLY A 1 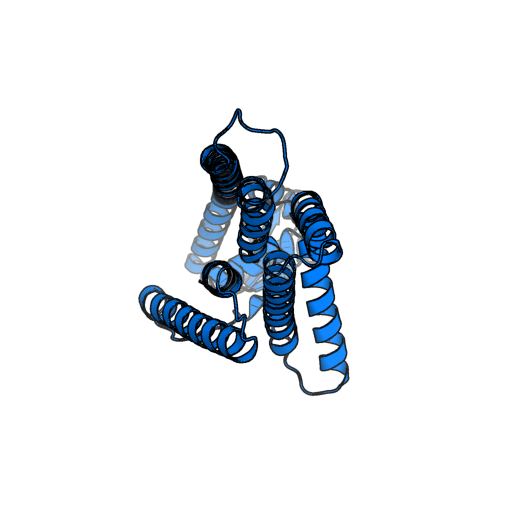175 ? -17.129 12.566 3.434 1.00 75.50 175 GLY A CA 1
ATOM 1418 C C . GLY A 1 175 ? -15.810 11.866 3.100 1.00 75.50 175 GLY A C 1
ATOM 1419 O O . GLY A 1 175 ? -15.167 12.199 2.113 1.00 75.50 175 GLY A O 1
ATOM 1420 N N . MET A 1 176 ? -15.438 10.837 3.859 1.00 69.88 176 MET A N 1
ATOM 1421 C CA . MET A 1 176 ? -14.232 10.043 3.608 1.00 69.88 176 MET A CA 1
ATOM 1422 C C . MET A 1 176 ? -14.365 9.111 2.415 1.00 69.88 176 MET A C 1
ATOM 1424 O O . MET A 1 176 ? -13.429 9.002 1.633 1.00 69.88 176 MET A O 1
ATOM 1428 N N . LEU A 1 177 ? -15.522 8.468 2.242 1.00 70.56 177 LEU A N 1
ATOM 1429 C CA . LEU A 1 177 ? -15.822 7.725 1.020 1.00 70.56 177 LEU A CA 1
ATOM 1430 C C . LEU A 1 177 ? -15.784 8.648 -0.194 1.00 70.56 177 LEU A C 1
ATOM 1432 O O . LEU A 1 177 ? -15.275 8.251 -1.234 1.00 70.56 177 LEU A O 1
ATOM 1436 N N . PHE A 1 178 ? -16.277 9.877 -0.057 1.00 77.81 178 PHE A N 1
ATOM 1437 C CA . PHE A 1 178 ? -16.229 10.873 -1.114 1.00 77.81 178 PHE A CA 1
ATOM 1438 C C . PHE A 1 178 ? -14.790 11.286 -1.440 1.00 77.81 178 PHE A C 1
ATOM 1440 O O . PHE A 1 178 ? -14.414 11.211 -2.603 1.00 77.81 178 PHE A O 1
ATOM 1447 N N . VAL A 1 179 ? -13.967 11.625 -0.439 1.00 76.50 179 VAL A N 1
ATOM 1448 C CA . VAL A 1 179 ? -12.539 11.943 -0.638 1.00 76.50 179 VAL A CA 1
ATOM 1449 C C . VAL A 1 179 ? -11.795 10.751 -1.235 1.00 76.50 179 VAL A C 1
ATOM 1451 O O . VAL A 1 179 ? -11.105 10.910 -2.231 1.00 76.50 179 VAL A O 1
ATOM 1454 N N . GLY A 1 180 ? -11.977 9.544 -0.698 1.00 71.31 180 GLY A N 1
ATOM 1455 C CA . GLY A 1 180 ? -11.345 8.337 -1.230 1.00 71.31 180 GLY A CA 1
ATOM 1456 C C . GLY A 1 180 ? -11.788 8.019 -2.660 1.00 71.31 180 GLY A C 1
ATOM 1457 O O . GLY A 1 180 ? -10.972 7.602 -3.475 1.00 71.31 180 GLY A O 1
ATOM 1458 N N . CYS A 1 181 ? -13.059 8.257 -2.992 1.00 76.12 181 CYS A N 1
ATOM 1459 C CA . CYS A 1 181 ? -13.574 8.118 -4.351 1.00 76.12 181 CYS A CA 1
ATOM 1460 C C . CYS A 1 181 ? -12.995 9.191 -5.279 1.00 76.12 181 CYS A C 1
ATOM 1462 O O . CYS A 1 181 ? -12.607 8.864 -6.392 1.00 76.12 181 CYS A O 1
ATOM 1464 N N . GLN A 1 182 ? -12.881 10.443 -4.826 1.00 77.94 182 GLN A N 1
ATOM 1465 C CA . GLN A 1 182 ? -12.237 11.508 -5.592 1.00 77.94 182 GLN A CA 1
ATOM 1466 C C . GLN A 1 182 ? -10.763 11.207 -5.841 1.00 77.94 182 GLN A C 1
ATOM 1468 O O . GLN A 1 182 ? -10.357 11.230 -6.989 1.00 77.94 182 GLN A O 1
ATOM 1473 N N . GLU A 1 183 ? -9.991 10.843 -4.819 1.00 73.81 183 GLU A N 1
ATOM 1474 C CA . GLU A 1 183 ? -8.587 10.435 -4.966 1.00 73.81 183 GLU A CA 1
ATOM 1475 C C . GLU A 1 183 ? -8.447 9.254 -5.933 1.00 73.81 183 GLU A C 1
ATOM 1477 O O . GLU A 1 183 ? -7.606 9.268 -6.829 1.00 73.81 183 GLU A O 1
ATOM 1482 N N . TRP A 1 184 ? -9.317 8.246 -5.811 1.00 75.00 184 TRP A N 1
ATOM 1483 C CA . TRP A 1 184 ? -9.325 7.101 -6.718 1.00 75.00 184 TRP A CA 1
ATOM 1484 C C . TRP A 1 184 ? -9.662 7.502 -8.161 1.00 75.00 184 TRP A C 1
ATOM 1486 O O . TRP A 1 184 ? -9.008 7.036 -9.094 1.00 75.00 184 TRP A O 1
ATOM 1496 N N . LEU A 1 185 ? -10.653 8.377 -8.352 1.00 78.94 185 LEU A N 1
ATOM 1497 C CA . LEU A 1 185 ? -11.058 8.878 -9.664 1.00 78.94 185 LEU A CA 1
ATOM 1498 C C . LEU A 1 185 ? -9.976 9.755 -10.288 1.00 78.94 185 LEU A C 1
ATOM 1500 O O . LEU A 1 185 ? -9.641 9.522 -11.443 1.00 78.94 185 LEU A O 1
ATOM 1504 N N . THR A 1 186 ? -9.415 10.700 -9.534 1.00 74.38 186 THR A N 1
ATOM 1505 C CA . THR A 1 186 ? -8.320 11.578 -9.959 1.00 74.38 186 THR A CA 1
ATOM 1506 C C . THR A 1 186 ? -7.119 10.743 -10.376 1.00 74.38 186 THR A C 1
ATOM 1508 O O . THR A 1 186 ? -6.648 10.869 -11.504 1.00 74.38 186 THR A O 1
ATOM 1511 N N . PHE A 1 187 ? -6.714 9.782 -9.540 1.00 68.88 187 PHE A N 1
ATOM 1512 C CA . PHE A 1 187 ? -5.638 8.852 -9.860 1.00 68.88 187 PHE A CA 1
ATOM 1513 C C . PHE A 1 187 ? -5.922 8.073 -11.148 1.00 68.88 187 PHE A C 1
ATOM 1515 O O . PHE A 1 187 ? -5.053 7.956 -12.012 1.00 68.88 187 PHE A O 1
ATOM 1522 N N . HIS A 1 188 ? -7.128 7.526 -11.306 1.00 71.56 188 HIS A N 1
ATOM 1523 C CA . HIS A 1 188 ? -7.469 6.792 -12.520 1.00 71.56 188 HIS A CA 1
ATOM 1524 C C . HIS A 1 188 ? -7.583 7.691 -13.750 1.00 71.56 188 HIS A C 1
ATOM 1526 O O . HIS A 1 188 ? -7.256 7.224 -14.838 1.00 71.56 188 HIS A O 1
ATOM 1532 N N . SER A 1 189 ? -8.018 8.944 -13.606 1.00 74.62 189 SER A N 1
ATOM 1533 C CA . SER A 1 189 ? -8.082 9.892 -14.716 1.00 74.62 189 SER A CA 1
ATOM 1534 C C . SER A 1 189 ? -6.698 10.360 -15.148 1.00 74.62 189 SER A C 1
ATOM 1536 O O . SER A 1 189 ? -6.409 10.311 -16.338 1.00 74.62 189 SER A O 1
ATOM 1538 N N . GLU A 1 190 ? -5.819 10.716 -14.209 1.00 67.50 190 GLU A N 1
ATOM 1539 C CA . GLU A 1 190 ? -4.457 11.186 -14.498 1.00 67.50 190 GLU A CA 1
ATOM 1540 C C . GLU A 1 190 ? -3.605 10.076 -15.121 1.00 67.50 190 GLU A C 1
ATOM 1542 O O . GLU A 1 190 ? -2.861 10.308 -16.071 1.00 67.50 190 GLU A O 1
ATOM 1547 N N . ASN A 1 191 ? -3.776 8.835 -14.656 1.00 68.06 191 ASN A N 1
ATOM 1548 C CA . ASN A 1 191 ? -3.048 7.688 -15.195 1.00 68.06 191 ASN A CA 1
ATOM 1549 C C . ASN A 1 191 ? -3.692 7.075 -16.443 1.00 68.06 191 ASN A C 1
ATOM 1551 O O . ASN A 1 191 ? -3.118 6.157 -17.034 1.00 68.06 191 ASN A O 1
ATOM 1555 N N . ARG A 1 192 ? -4.876 7.537 -16.865 1.00 73.31 192 ARG A N 1
ATOM 1556 C CA . ARG A 1 192 ? -5.537 7.007 -18.064 1.00 73.31 192 ARG A CA 1
ATOM 1557 C C . ARG A 1 192 ? -4.737 7.340 -19.314 1.00 73.31 192 ARG A C 1
ATOM 1559 O O . ARG A 1 192 ? -4.490 6.447 -20.122 1.00 73.31 192 ARG A O 1
ATOM 1566 N N . ASP A 1 193 ? -4.313 8.590 -19.448 1.00 72.00 193 ASP A N 1
ATOM 1567 C CA . ASP A 1 193 ? -3.587 9.059 -20.630 1.00 72.00 193 ASP A CA 1
ATOM 1568 C C . ASP A 1 193 ? -2.190 8.435 -20.697 1.00 72.00 193 ASP A C 1
ATOM 1570 O O . ASP A 1 193 ? -1.764 7.968 -21.754 1.00 72.00 193 ASP A O 1
ATOM 1574 N N . VAL A 1 194 ? -1.538 8.294 -19.539 1.00 72.94 194 VAL A N 1
ATOM 1575 C CA . VAL A 1 194 ? -0.288 7.540 -19.366 1.00 72.94 194 VAL A CA 1
ATOM 1576 C C . VAL A 1 194 ? -0.455 6.095 -19.822 1.00 72.94 194 VAL A C 1
ATOM 1578 O O . VAL A 1 194 ? 0.336 5.601 -20.624 1.00 72.94 194 VAL A O 1
ATOM 1581 N N . ALA A 1 195 ? -1.490 5.405 -19.340 1.00 74.94 195 ALA A N 1
ATOM 1582 C CA . ALA A 1 195 ? -1.723 4.004 -19.661 1.00 74.94 195 ALA A CA 1
ATOM 1583 C C . ALA A 1 195 ? -2.044 3.806 -21.149 1.00 74.94 195 ALA A C 1
ATOM 1585 O O . ALA A 1 195 ? -1.534 2.866 -21.761 1.00 74.94 195 ALA A O 1
ATOM 1586 N N . ILE A 1 196 ? -2.842 4.696 -21.751 1.00 80.00 196 ILE A N 1
ATOM 1587 C CA . ILE A 1 196 ? -3.131 4.679 -23.193 1.00 80.00 196 ILE A CA 1
ATOM 1588 C C . ILE A 1 196 ? -1.837 4.877 -23.987 1.00 80.00 196 ILE A C 1
ATOM 1590 O O . ILE A 1 196 ? -1.567 4.118 -24.919 1.00 80.00 196 ILE A O 1
ATOM 1594 N N . TYR A 1 197 ? -1.017 5.854 -23.600 1.00 78.94 197 TYR A N 1
ATOM 1595 C CA . TYR A 1 197 ? 0.256 6.137 -24.255 1.00 78.94 197 TYR A CA 1
ATOM 1596 C C . TYR A 1 197 ? 1.232 4.957 -24.165 1.00 78.94 197 TYR A C 1
ATOM 1598 O O . TYR A 1 197 ? 1.773 4.514 -25.179 1.00 78.94 197 TYR A O 1
ATOM 1606 N N . GLN A 1 198 ? 1.409 4.401 -22.965 1.00 81.44 198 GLN A N 1
ATOM 1607 C CA . GLN A 1 198 ? 2.259 3.235 -22.722 1.00 81.44 198 GLN A CA 1
ATOM 1608 C C . GLN A 1 198 ? 1.779 2.012 -23.510 1.00 81.44 198 GLN A C 1
ATOM 1610 O O . GLN A 1 198 ? 2.601 1.300 -24.084 1.00 81.44 198 GLN A O 1
ATOM 1615 N N . THR A 1 199 ? 0.461 1.798 -23.587 1.00 82.62 199 THR A N 1
ATOM 1616 C CA . THR A 1 199 ? -0.130 0.704 -24.370 1.00 82.62 199 THR A CA 1
ATOM 1617 C C . THR A 1 199 ? 0.162 0.894 -25.857 1.00 82.62 199 THR A C 1
ATOM 1619 O O . THR A 1 199 ? 0.712 -0.014 -26.474 1.00 82.62 199 THR A O 1
ATOM 1622 N N . ARG A 1 200 ? -0.076 2.090 -26.413 1.00 84.50 200 ARG A N 1
ATOM 1623 C CA . ARG A 1 200 ? 0.193 2.383 -27.831 1.00 84.50 200 ARG A CA 1
ATOM 1624 C C . ARG A 1 200 ? 1.666 2.176 -28.197 1.00 84.50 200 ARG A C 1
ATOM 1626 O O . ARG A 1 200 ? 1.956 1.494 -29.172 1.00 84.50 200 ARG A O 1
ATOM 1633 N N . ILE A 1 201 ? 2.599 2.699 -27.394 1.00 83.00 201 ILE A N 1
ATOM 1634 C CA . ILE A 1 201 ? 4.039 2.477 -27.619 1.00 83.00 201 ILE A CA 1
ATOM 1635 C C . ILE A 1 201 ? 4.385 0.994 -27.561 1.00 83.00 201 ILE A C 1
ATOM 1637 O O . ILE A 1 201 ? 5.173 0.509 -28.370 1.00 83.00 201 ILE A O 1
ATOM 1641 N N . SER A 1 202 ? 3.832 0.274 -26.585 1.00 84.19 202 SER A N 1
ATOM 1642 C CA . SER A 1 202 ? 4.126 -1.145 -26.423 1.00 84.19 202 SER A CA 1
ATOM 1643 C C . SER A 1 202 ? 3.616 -1.975 -27.604 1.00 84.19 202 SER A C 1
ATOM 1645 O O . SER A 1 202 ? 4.337 -2.854 -28.070 1.00 84.19 202 SER A O 1
ATOM 1647 N N . GLU A 1 203 ? 2.430 -1.660 -28.133 1.00 85.81 203 GLU A N 1
ATOM 1648 C CA . GLU A 1 203 ? 1.862 -2.302 -29.319 1.00 85.81 203 GLU A CA 1
ATOM 1649 C C . GLU A 1 203 ? 2.711 -2.017 -30.560 1.00 85.81 203 GLU A C 1
ATOM 1651 O O . GLU A 1 203 ? 3.075 -2.954 -31.269 1.00 85.81 203 GLU A O 1
ATOM 1656 N N . ASP A 1 204 ? 3.112 -0.760 -30.779 1.00 83.62 204 ASP A N 1
ATOM 1657 C CA . ASP A 1 204 ? 3.973 -0.379 -31.904 1.00 83.62 204 ASP A CA 1
ATOM 1658 C C . ASP A 1 204 ? 5.321 -1.115 -31.869 1.00 83.62 204 ASP A C 1
ATOM 1660 O O . ASP A 1 204 ? 5.772 -1.651 -32.885 1.00 83.62 204 ASP A O 1
ATOM 1664 N N . LEU A 1 205 ? 5.960 -1.193 -30.697 1.00 84.00 205 LEU A N 1
ATOM 1665 C CA . LEU A 1 205 ? 7.234 -1.896 -30.533 1.00 84.00 205 LEU A CA 1
ATOM 1666 C C . LEU A 1 205 ? 7.089 -3.417 -30.710 1.00 84.00 205 LEU A C 1
ATOM 1668 O O . LEU A 1 205 ? 7.964 -4.053 -31.306 1.00 84.00 205 LEU A O 1
ATOM 1672 N N . LEU A 1 206 ? 5.986 -4.007 -30.234 1.00 85.06 206 LEU A N 1
ATOM 1673 C CA . LEU A 1 206 ? 5.686 -5.429 -30.426 1.00 85.06 206 LEU A CA 1
ATOM 1674 C C . LEU A 1 206 ? 5.432 -5.761 -31.898 1.00 85.06 206 LEU A C 1
ATOM 1676 O O . LEU A 1 206 ? 5.976 -6.748 -32.395 1.00 85.06 206 LEU A O 1
ATOM 1680 N N . LEU A 1 207 ? 4.671 -4.925 -32.613 1.00 86.50 207 LEU A N 1
ATOM 1681 C CA . LEU A 1 207 ? 4.432 -5.066 -34.054 1.00 86.50 207 LEU A CA 1
ATOM 1682 C C . LEU A 1 207 ? 5.737 -5.013 -34.856 1.00 86.50 207 LEU A C 1
ATOM 1684 O O . LEU A 1 207 ? 5.882 -5.701 -35.866 1.00 86.50 207 LEU A O 1
ATOM 1688 N N . ARG A 1 208 ? 6.714 -4.237 -34.381 1.00 83.25 208 ARG A N 1
ATOM 1689 C CA . ARG A 1 208 ? 8.053 -4.130 -34.977 1.00 83.25 208 ARG A CA 1
ATOM 1690 C C . ARG A 1 208 ? 9.015 -5.238 -34.532 1.00 83.25 208 ARG A C 1
ATOM 1692 O O . ARG A 1 208 ? 10.139 -5.306 -35.030 1.00 83.25 208 ARG A O 1
ATOM 1699 N N . GLY A 1 209 ? 8.587 -6.126 -33.631 1.00 85.06 209 GLY A N 1
ATOM 1700 C CA . GLY A 1 209 ? 9.379 -7.251 -33.132 1.00 85.06 209 GLY A CA 1
ATOM 1701 C C . GLY A 1 209 ? 10.534 -6.846 -32.211 1.00 85.06 209 GLY A C 1
ATOM 1702 O O . GLY A 1 209 ? 11.499 -7.602 -32.071 1.00 85.06 209 GLY A O 1
ATOM 1703 N N . GLN A 1 210 ? 10.465 -5.662 -31.598 1.00 83.00 210 GLN A N 1
ATOM 1704 C CA . GLN A 1 210 ? 11.520 -5.147 -30.732 1.00 83.00 210 GLN A CA 1
ATOM 1705 C C . GLN A 1 210 ? 11.386 -5.676 -29.304 1.00 83.00 210 GLN A C 1
ATOM 1707 O O . GLN A 1 210 ? 10.311 -5.670 -28.712 1.00 83.00 210 GLN A O 1
ATOM 1712 N N . LYS A 1 211 ? 12.514 -6.092 -28.721 1.00 84.94 211 LYS A N 1
ATOM 1713 C CA . LYS A 1 211 ? 12.614 -6.484 -27.299 1.00 84.94 211 LYS A CA 1
ATOM 1714 C C . LYS A 1 211 ? 13.335 -5.447 -26.442 1.00 84.94 211 LYS A C 1
ATOM 1716 O O . LYS A 1 211 ? 13.364 -5.551 -25.217 1.00 84.94 211 LYS A O 1
ATOM 1721 N N . THR A 1 212 ? 13.948 -4.462 -27.086 1.00 85.38 212 THR A N 1
ATOM 1722 C CA . THR A 1 212 ? 14.751 -3.426 -26.444 1.00 85.38 212 THR A CA 1
ATOM 1723 C C . THR A 1 212 ? 14.499 -2.102 -27.138 1.00 85.38 212 THR A C 1
ATOM 1725 O O . THR A 1 212 ? 14.527 -2.056 -28.366 1.00 85.38 212 THR A O 1
ATOM 1728 N N . VAL A 1 213 ? 14.311 -1.038 -26.363 1.00 86.75 213 VAL A N 1
ATOM 1729 C CA . VAL A 1 213 ? 14.176 0.326 -26.881 1.00 86.75 213 VAL A CA 1
ATOM 1730 C C . VAL A 1 213 ? 15.127 1.254 -26.135 1.00 86.75 213 VAL A C 1
ATOM 1732 O O . VAL A 1 213 ? 15.293 1.142 -24.917 1.00 86.75 213 VAL A O 1
ATOM 1735 N N . ILE A 1 214 ? 15.787 2.144 -26.869 1.00 85.12 214 ILE A N 1
ATOM 1736 C CA . ILE A 1 214 ? 16.716 3.125 -26.307 1.00 85.12 214 ILE A CA 1
ATOM 1737 C C . ILE A 1 214 ? 15.983 4.456 -26.175 1.00 85.12 214 ILE A C 1
ATOM 1739 O O . ILE A 1 214 ? 15.482 4.986 -27.157 1.00 85.12 214 ILE A O 1
ATOM 1743 N N . VAL A 1 215 ? 15.900 5.010 -24.970 1.00 84.75 215 VAL A N 1
ATOM 1744 C CA . VAL A 1 215 ? 15.254 6.305 -24.732 1.00 84.75 215 VAL A CA 1
ATOM 1745 C C . VAL A 1 215 ? 16.299 7.412 -24.773 1.00 84.75 215 VAL A C 1
ATOM 1747 O O . VAL A 1 215 ? 17.229 7.438 -23.962 1.00 84.75 215 VAL A O 1
ATOM 1750 N N . CYS A 1 216 ? 16.110 8.328 -25.713 1.00 82.31 216 CYS A N 1
ATOM 1751 C CA . CYS A 1 216 ? 16.882 9.540 -25.918 1.00 82.31 216 CYS A CA 1
ATOM 1752 C C . CYS A 1 216 ? 16.083 10.749 -25.423 1.00 82.31 216 CYS A C 1
ATOM 1754 O O . CYS A 1 216 ? 14.910 10.887 -25.749 1.00 82.31 216 CYS A O 1
ATOM 1756 N N . GLY A 1 217 ? 16.719 11.632 -24.653 1.00 76.38 217 GLY A N 1
ATOM 1757 C CA . GLY A 1 217 ? 16.057 12.801 -24.064 1.00 76.38 217 GLY A CA 1
ATOM 1758 C C . GLY A 1 217 ? 15.393 12.525 -22.713 1.00 76.38 217 GLY A C 1
ATOM 1759 O O . GLY A 1 217 ? 15.550 11.444 -22.121 1.00 76.38 217 GLY A O 1
ATOM 1760 N N . ASP A 1 218 ? 14.702 13.543 -22.205 1.00 73.25 218 ASP A N 1
ATOM 1761 C CA . ASP A 1 218 ? 13.989 13.478 -20.934 1.00 73.25 218 ASP A CA 1
ATOM 1762 C C . ASP A 1 218 ? 12.514 13.088 -21.162 1.00 73.25 218 ASP A C 1
ATOM 1764 O O . ASP A 1 218 ? 11.744 13.887 -21.702 1.00 73.25 218 ASP A O 1
ATOM 1768 N N . PRO A 1 219 ? 12.090 11.871 -20.764 1.00 73.25 219 PRO A N 1
ATOM 1769 C CA . PRO A 1 219 ? 10.697 11.448 -20.884 1.00 73.25 219 PRO A CA 1
ATOM 1770 C C . PRO A 1 219 ? 9.730 12.297 -20.048 1.00 73.25 219 PRO A C 1
ATOM 1772 O O . PRO A 1 219 ? 8.537 12.269 -20.334 1.00 73.25 219 PRO A O 1
ATOM 1775 N N . SER A 1 220 ? 10.208 13.083 -19.072 1.00 70.00 220 SER A N 1
ATOM 1776 C CA . SER A 1 220 ? 9.369 14.021 -18.308 1.00 70.00 220 SER A CA 1
ATOM 1777 C C . SER A 1 220 ? 8.750 15.125 -19.180 1.00 70.00 220 SER A C 1
ATOM 1779 O O . SER A 1 220 ? 7.733 15.714 -18.811 1.00 70.00 220 SER A O 1
ATOM 1781 N N . GLN A 1 221 ? 9.326 15.390 -20.361 1.00 71.75 221 GLN A N 1
ATOM 1782 C CA . GLN A 1 221 ? 8.785 16.359 -21.314 1.00 71.75 221 GLN A CA 1
ATOM 1783 C C . GLN A 1 221 ? 7.503 15.877 -22.009 1.00 71.75 221 GLN A C 1
ATOM 1785 O O . GLN A 1 221 ? 6.789 16.686 -22.602 1.00 71.75 221 GLN A O 1
ATOM 1790 N N . LEU A 1 222 ? 7.188 14.580 -21.954 1.00 69.31 222 LEU A N 1
ATOM 1791 C CA . LEU A 1 222 ? 5.921 14.076 -22.468 1.00 69.31 222 LEU A CA 1
ATOM 1792 C C . LEU A 1 222 ? 4.781 14.546 -21.578 1.00 69.31 222 LEU A C 1
ATOM 1794 O O . LEU A 1 222 ? 4.758 14.225 -20.396 1.00 69.31 222 LEU A O 1
ATOM 1798 N N . GLU A 1 223 ? 3.786 15.207 -22.161 1.00 67.06 223 GLU A N 1
ATOM 1799 C CA . GLU A 1 223 ? 2.596 15.667 -21.436 1.00 67.06 223 GLU A CA 1
ATOM 1800 C C . GLU A 1 223 ? 1.927 14.534 -20.640 1.00 67.06 223 GLU A C 1
ATOM 1802 O O . GLU A 1 223 ? 1.559 14.732 -19.485 1.00 67.06 223 GLU A O 1
ATOM 1807 N N . ALA A 1 224 ? 1.901 13.321 -21.206 1.00 64.62 224 ALA A N 1
ATOM 1808 C CA . ALA A 1 224 ? 1.396 12.130 -20.531 1.00 64.62 224 ALA A CA 1
ATOM 1809 C C . ALA A 1 224 ? 2.233 11.720 -19.307 1.00 64.62 224 ALA A C 1
ATOM 1811 O O . ALA A 1 224 ? 1.655 11.326 -18.313 1.00 64.62 224 ALA A O 1
ATOM 1812 N N . LEU A 1 225 ? 3.569 11.806 -19.336 1.00 66.12 225 LEU A N 1
ATOM 1813 C CA . LEU A 1 225 ? 4.423 11.431 -18.190 1.00 66.12 225 LEU A CA 1
ATOM 1814 C C . LEU A 1 225 ? 4.702 12.604 -17.241 1.00 66.12 225 LEU A C 1
ATOM 1816 O O . LEU A 1 225 ? 5.187 12.409 -16.134 1.00 66.12 225 LEU A O 1
ATOM 1820 N N . ARG A 1 226 ? 4.389 13.832 -17.655 1.00 65.50 226 ARG A N 1
ATOM 1821 C CA . ARG A 1 226 ? 4.519 15.033 -16.829 1.00 65.50 226 ARG A CA 1
ATOM 1822 C C . ARG A 1 226 ? 3.477 15.065 -15.715 1.00 65.50 226 ARG A C 1
ATOM 1824 O O . ARG A 1 226 ? 3.757 15.582 -14.636 1.00 65.50 226 ARG A O 1
ATOM 1831 N N . SER A 1 227 ? 2.286 14.522 -15.973 1.00 56.88 227 SER A N 1
ATOM 1832 C CA . SER A 1 227 ? 1.181 14.490 -15.011 1.00 56.88 227 SER A CA 1
ATOM 1833 C C . SER A 1 227 ? 1.370 13.467 -13.889 1.00 56.88 227 SER A C 1
ATOM 1835 O O . SER A 1 227 ? 0.703 13.586 -12.868 1.00 56.88 227 SER A O 1
ATOM 1837 N N . THR A 1 228 ? 2.282 12.495 -14.023 1.00 56.28 228 THR A N 1
ATOM 1838 C CA . THR A 1 228 ? 2.454 11.438 -13.009 1.00 56.28 228 THR A CA 1
ATOM 1839 C C . THR A 1 228 ? 3.218 11.903 -11.772 1.00 56.28 228 THR A C 1
ATOM 1841 O O . THR A 1 228 ? 3.211 11.207 -10.756 1.00 56.28 228 THR A O 1
ATOM 1844 N N . GLY A 1 229 ? 3.867 13.075 -11.825 1.00 54.16 229 GLY A N 1
ATOM 1845 C CA . GLY A 1 229 ? 4.570 13.669 -10.682 1.00 54.16 229 GLY A CA 1
ATOM 1846 C C . GLY A 1 229 ? 5.699 12.797 -10.121 1.00 54.16 229 GLY A C 1
ATOM 1847 O O . GLY A 1 229 ? 6.124 12.999 -8.986 1.00 54.16 229 GLY A O 1
ATOM 1848 N N . HIS A 1 230 ? 6.160 11.797 -10.877 1.00 60.41 230 HIS A N 1
ATOM 1849 C CA . HIS A 1 230 ? 7.231 10.905 -10.461 1.00 60.41 230 HIS A CA 1
ATOM 1850 C C . HIS A 1 230 ? 8.606 11.532 -10.710 1.00 60.41 230 HIS A C 1
ATOM 1852 O O . HIS A 1 230 ? 8.891 12.011 -11.805 1.00 60.41 230 HIS A O 1
ATOM 1858 N N . ASP A 1 231 ? 9.483 11.450 -9.702 1.00 61.19 231 ASP A N 1
ATOM 1859 C CA . ASP A 1 231 ? 10.854 11.988 -9.744 1.00 61.19 231 ASP A CA 1
ATOM 1860 C C . ASP A 1 231 ? 11.726 11.364 -10.856 1.00 61.19 231 ASP A C 1
ATOM 1862 O O . ASP A 1 231 ? 12.748 11.931 -11.238 1.00 61.19 231 ASP A O 1
ATOM 1866 N N . ASP A 1 232 ? 11.331 10.199 -11.391 1.00 73.12 232 ASP A N 1
ATOM 1867 C CA . ASP A 1 232 ? 12.017 9.506 -12.489 1.00 73.12 232 ASP A CA 1
ATOM 1868 C C . ASP A 1 232 ? 11.015 8.926 -13.510 1.00 73.12 232 ASP A C 1
ATOM 1870 O O . ASP A 1 232 ? 10.681 7.734 -13.508 1.00 73.12 232 ASP A O 1
ATOM 1874 N N . ALA A 1 233 ? 10.556 9.778 -14.433 1.00 71.88 233 ALA A N 1
ATOM 1875 C CA . ALA A 1 233 ? 9.676 9.401 -15.546 1.00 71.88 233 ALA A CA 1
ATOM 1876 C C . ALA A 1 233 ? 10.260 8.277 -16.431 1.00 71.88 233 ALA A C 1
ATOM 1878 O O . ALA A 1 233 ? 9.525 7.512 -17.065 1.00 71.88 233 ALA A O 1
ATOM 1879 N N . ARG A 1 234 ? 11.593 8.123 -16.472 1.00 77.31 234 ARG A N 1
ATOM 1880 C CA . ARG A 1 234 ? 12.249 7.059 -17.243 1.00 77.31 234 ARG A CA 1
ATOM 1881 C C . ARG A 1 234 ? 12.117 5.711 -16.544 1.00 77.31 234 ARG A C 1
ATOM 1883 O O . ARG A 1 234 ? 11.899 4.703 -17.220 1.00 77.31 234 ARG A O 1
ATOM 1890 N N . ALA A 1 235 ? 12.245 5.671 -15.219 1.00 75.50 235 ALA A N 1
ATOM 1891 C CA . ALA A 1 235 ? 11.983 4.462 -14.445 1.00 75.50 235 ALA A CA 1
ATOM 1892 C C . ALA A 1 235 ? 10.530 4.002 -14.610 1.00 75.50 235 ALA A C 1
ATOM 1894 O O . ALA A 1 235 ? 10.291 2.808 -14.790 1.00 75.50 235 ALA A O 1
ATOM 1895 N N . GLU A 1 236 ? 9.579 4.936 -14.636 1.00 75.69 236 GLU A N 1
ATOM 1896 C CA . GLU A 1 236 ? 8.168 4.625 -14.864 1.00 75.69 236 GLU A CA 1
ATOM 1897 C C . GLU A 1 236 ? 7.929 4.016 -16.253 1.00 75.69 236 GLU A C 1
ATOM 1899 O O . GLU A 1 236 ? 7.354 2.930 -16.364 1.00 75.69 236 GLU A O 1
ATOM 1904 N N . LEU A 1 237 ? 8.451 4.649 -17.311 1.00 79.38 237 LEU A N 1
ATOM 1905 C CA . LEU A 1 237 ? 8.359 4.123 -18.675 1.00 79.38 237 LEU A CA 1
ATOM 1906 C C . LEU A 1 237 ? 9.023 2.741 -18.798 1.00 79.38 237 LEU A C 1
ATOM 1908 O O . LEU A 1 237 ? 8.474 1.838 -19.433 1.00 79.38 237 LEU A O 1
ATOM 1912 N N . ARG A 1 238 ? 10.180 2.546 -18.148 1.00 82.69 238 ARG A N 1
ATOM 1913 C CA . ARG A 1 238 ? 10.870 1.248 -18.083 1.00 82.69 238 ARG A CA 1
ATOM 1914 C C . ARG A 1 238 ? 9.993 0.184 -17.441 1.00 82.69 238 ARG A C 1
ATOM 1916 O O . ARG A 1 238 ? 9.878 -0.913 -17.982 1.00 82.69 238 ARG A O 1
ATOM 1923 N N . VAL A 1 239 ? 9.379 0.497 -16.305 1.00 76.12 239 VAL A N 1
ATOM 1924 C CA . VAL A 1 239 ? 8.476 -0.413 -15.597 1.00 76.12 239 VAL A CA 1
ATOM 1925 C C . VAL A 1 239 ? 7.261 -0.750 -16.457 1.00 76.12 239 VAL A C 1
ATOM 1927 O O . VAL A 1 239 ? 6.898 -1.922 -16.560 1.00 76.12 239 VAL A O 1
ATOM 1930 N N . ALA A 1 240 ? 6.655 0.244 -17.101 1.00 78.50 240 ALA A N 1
ATOM 1931 C CA . ALA A 1 240 ? 5.464 0.059 -17.915 1.00 78.50 240 ALA A CA 1
ATOM 1932 C C . ALA A 1 240 ? 5.720 -0.821 -19.142 1.00 78.50 240 ALA A C 1
ATOM 1934 O O . ALA A 1 240 ? 5.032 -1.825 -19.326 1.00 78.50 240 ALA A O 1
ATOM 1935 N N . LEU A 1 241 ? 6.746 -0.510 -19.939 1.00 83.12 241 LEU A N 1
ATOM 1936 C CA . LEU A 1 241 ? 7.079 -1.286 -21.138 1.00 83.12 241 LEU A CA 1
ATOM 1937 C C . LEU A 1 241 ? 7.541 -2.705 -20.794 1.00 83.12 241 LEU A C 1
ATOM 1939 O O . LEU A 1 241 ? 7.168 -3.661 -21.481 1.00 83.12 241 LEU A O 1
ATOM 1943 N N . LYS A 1 242 ? 8.255 -2.869 -19.674 1.00 82.81 242 LYS A N 1
ATOM 1944 C CA . LYS A 1 242 ? 8.608 -4.195 -19.161 1.00 82.81 242 LYS A CA 1
ATOM 1945 C C . LYS A 1 242 ? 7.376 -4.979 -18.712 1.00 82.81 242 LYS A C 1
ATOM 1947 O O . LYS A 1 242 ? 7.305 -6.182 -18.936 1.00 82.81 242 LYS A O 1
ATOM 1952 N N . LYS A 1 243 ? 6.397 -4.318 -18.086 1.00 78.81 243 LYS A N 1
ATOM 1953 C CA . LYS A 1 243 ? 5.162 -4.947 -17.598 1.00 78.81 243 LYS A CA 1
ATOM 1954 C C . LYS A 1 243 ? 4.213 -5.341 -18.732 1.00 78.81 243 LYS A C 1
ATOM 1956 O O . LYS A 1 243 ? 3.612 -6.406 -18.642 1.00 78.81 243 LYS A O 1
ATOM 1961 N N . ILE A 1 244 ? 4.044 -4.486 -19.741 1.00 80.88 244 ILE A N 1
ATOM 1962 C CA . ILE A 1 244 ? 3.051 -4.682 -20.809 1.00 80.88 244 ILE A CA 1
ATOM 1963 C C . ILE A 1 244 ? 3.580 -5.630 -21.890 1.00 80.88 244 ILE A C 1
ATOM 1965 O O . ILE A 1 244 ? 2.855 -6.521 -22.321 1.00 80.88 244 ILE A O 1
ATOM 1969 N N . ALA A 1 245 ? 4.842 -5.468 -22.299 1.00 81.62 245 ALA A N 1
ATOM 1970 C CA . ALA A 1 245 ? 5.380 -6.118 -23.495 1.00 81.62 245 ALA A CA 1
ATOM 1971 C C . ALA A 1 245 ? 6.717 -6.854 -23.281 1.00 81.62 245 ALA A C 1
ATOM 1973 O O . ALA A 1 245 ? 7.313 -7.329 -24.242 1.00 81.62 245 ALA A O 1
ATOM 1974 N N . ASP A 1 246 ? 7.209 -6.947 -22.040 1.00 83.62 246 ASP A N 1
ATOM 1975 C CA . ASP A 1 246 ? 8.535 -7.496 -21.704 1.00 83.62 246 ASP A CA 1
ATOM 1976 C C . ASP A 1 246 ? 9.717 -6.765 -22.387 1.00 83.62 246 ASP A C 1
ATOM 1978 O O . ASP A 1 246 ? 10.824 -7.294 -22.506 1.00 83.62 246 ASP A O 1
ATOM 1982 N N . ILE A 1 247 ? 9.507 -5.508 -22.792 1.00 84.75 247 ILE A N 1
ATOM 1983 C CA . ILE A 1 247 ? 10.505 -4.693 -23.495 1.00 84.75 247 ILE A CA 1
ATOM 1984 C C . ILE A 1 247 ? 11.444 -4.029 -22.486 1.00 84.75 247 ILE A C 1
ATOM 1986 O O . ILE A 1 247 ? 11.010 -3.379 -21.533 1.00 84.75 247 ILE A O 1
ATOM 1990 N N . SER A 1 248 ? 12.752 -4.159 -22.706 1.00 85.38 248 SER A N 1
ATOM 1991 C CA . SER A 1 248 ? 13.768 -3.505 -21.877 1.00 85.38 248 SER A CA 1
ATOM 1992 C C . SER A 1 248 ? 14.063 -2.089 -22.376 1.00 85.38 248 SER A C 1
ATOM 1994 O O . SER A 1 248 ? 14.373 -1.889 -23.549 1.00 85.38 248 SER A O 1
ATOM 1996 N N . VAL A 1 249 ? 14.015 -1.113 -21.468 1.00 83.75 249 VAL A N 1
ATOM 1997 C CA . VAL A 1 249 ? 14.277 0.302 -21.771 1.00 83.75 249 VAL A CA 1
ATOM 1998 C C . VAL A 1 249 ? 15.683 0.695 -21.322 1.00 83.75 249 VAL A C 1
ATOM 2000 O O . VAL A 1 249 ? 15.980 0.702 -20.119 1.00 83.75 249 VAL A O 1
ATOM 2003 N N . LEU A 1 250 ? 16.533 1.042 -22.287 1.00 85.06 250 LEU A N 1
ATOM 2004 C CA . LEU A 1 250 ? 17.914 1.482 -22.084 1.00 85.06 250 LEU A CA 1
ATOM 2005 C C . LEU A 1 250 ? 18.010 3.007 -22.194 1.00 85.06 250 LEU A C 1
ATOM 2007 O O . LEU A 1 250 ? 17.254 3.630 -22.932 1.00 85.06 250 LEU A O 1
ATOM 2011 N N . ALA A 1 251 ? 18.929 3.619 -21.448 1.00 82.88 251 ALA A N 1
ATOM 2012 C CA . ALA A 1 251 ? 19.229 5.039 -21.609 1.00 82.88 251 ALA A CA 1
ATOM 2013 C C . ALA A 1 251 ? 20.201 5.210 -22.780 1.00 82.88 251 ALA A C 1
ATOM 2015 O O . ALA A 1 251 ? 21.250 4.568 -22.783 1.00 82.88 251 ALA A O 1
ATOM 2016 N N . GLY A 1 252 ? 19.854 6.053 -23.751 1.00 80.94 252 GLY A N 1
ATOM 2017 C CA . GLY A 1 252 ? 20.749 6.355 -24.865 1.00 80.94 252 GLY A CA 1
ATOM 2018 C C . GLY A 1 252 ? 21.915 7.239 -24.437 1.00 80.94 252 GLY A C 1
ATOM 2019 O O . GLY A 1 252 ? 21.769 8.129 -23.592 1.00 80.94 252 GLY A O 1
ATOM 2020 N N . THR A 1 253 ? 23.083 6.994 -25.017 1.00 82.12 253 THR A N 1
ATOM 2021 C CA . THR A 1 253 ? 24.264 7.849 -24.858 1.00 82.12 253 THR A CA 1
ATOM 2022 C C . THR A 1 253 ? 24.169 9.095 -25.748 1.00 82.12 253 THR A C 1
ATOM 2024 O O . THR A 1 253 ? 23.416 9.134 -26.721 1.00 82.12 253 THR A O 1
ATOM 2027 N N . LYS A 1 254 ? 24.953 10.141 -25.447 1.00 74.62 254 LYS A N 1
ATOM 2028 C CA . LYS A 1 254 ? 24.974 11.381 -26.254 1.00 74.62 254 LYS A CA 1
ATOM 2029 C C . LYS A 1 254 ? 25.345 11.144 -27.726 1.00 74.62 254 LYS A C 1
ATOM 2031 O O . LYS A 1 254 ? 24.905 11.903 -28.580 1.00 74.62 254 LYS A O 1
ATOM 2036 N N . GLU A 1 255 ? 26.134 10.110 -28.009 1.00 75.00 255 GLU A N 1
ATOM 2037 C CA . GLU A 1 255 ? 26.571 9.729 -29.360 1.00 75.00 255 GLU A CA 1
ATOM 2038 C C . GLU A 1 255 ? 25.487 8.960 -30.131 1.00 75.00 255 GLU A C 1
ATOM 2040 O O . GLU A 1 255 ? 25.402 9.040 -31.356 1.00 75.00 255 GLU A O 1
ATOM 2045 N N . GLU A 1 256 ? 24.635 8.225 -29.414 1.00 74.44 256 GLU A N 1
ATOM 2046 C CA . GLU A 1 256 ? 23.504 7.492 -29.985 1.00 74.44 256 GLU A CA 1
ATOM 2047 C C . GLU A 1 256 ? 22.298 8.400 -30.254 1.00 74.44 256 GLU A C 1
ATOM 2049 O O . GLU A 1 256 ? 21.551 8.158 -31.198 1.00 74.44 256 GLU A O 1
ATOM 2054 N N . CYS A 1 257 ? 22.131 9.454 -29.451 1.00 72.69 257 CYS A N 1
ATOM 2055 C CA . CYS A 1 257 ? 20.992 10.370 -29.488 1.00 72.69 257 CYS A CA 1
ATOM 2056 C C . CYS A 1 257 ? 21.236 11.633 -30.342 1.00 72.69 257 CYS A C 1
ATOM 2058 O O . CYS A 1 257 ? 20.913 12.746 -29.915 1.00 72.69 257 CYS A O 1
ATOM 2060 N N . THR A 1 258 ? 21.824 11.492 -31.535 1.00 67.94 258 THR A N 1
ATOM 2061 C CA . THR A 1 258 ? 22.006 12.606 -32.482 1.00 67.94 258 THR A CA 1
ATOM 2062 C C . THR A 1 258 ? 20.715 12.934 -33.246 1.00 67.94 258 THR A C 1
ATOM 2064 O O . THR A 1 258 ? 19.903 12.065 -33.542 1.00 67.94 258 THR A O 1
ATOM 2067 N N . ALA A 1 259 ? 20.494 14.226 -33.509 1.00 54.94 259 ALA A N 1
ATOM 2068 C CA . ALA A 1 259 ? 19.181 14.805 -33.817 1.00 54.94 259 ALA A CA 1
ATOM 2069 C C . ALA A 1 259 ? 18.739 14.740 -35.293 1.00 54.94 259 ALA A C 1
ATOM 2071 O O . ALA A 1 259 ? 17.620 15.147 -35.594 1.00 54.94 259 ALA A O 1
ATOM 2072 N N . ASP A 1 260 ? 19.583 14.249 -36.199 1.00 57.25 260 ASP A N 1
ATOM 2073 C CA . ASP A 1 260 ? 19.409 14.447 -37.651 1.00 57.25 260 ASP A CA 1
ATOM 2074 C C . ASP A 1 260 ? 18.456 13.444 -38.321 1.00 57.25 260 ASP A C 1
ATOM 2076 O O . ASP A 1 260 ? 18.362 13.373 -39.541 1.00 57.25 260 ASP A O 1
ATOM 2080 N N . ASP A 1 261 ? 17.740 12.671 -37.514 1.00 51.75 261 ASP A N 1
ATOM 2081 C CA . ASP A 1 261 ? 17.233 11.367 -37.921 1.00 51.75 261 ASP A CA 1
ATOM 2082 C C . ASP A 1 261 ? 15.785 11.109 -37.438 1.00 51.75 261 ASP A C 1
ATOM 2084 O O . ASP A 1 261 ? 15.231 10.026 -37.612 1.00 51.75 261 ASP A O 1
ATOM 2088 N N . LEU A 1 262 ? 15.125 12.116 -36.853 1.00 55.16 262 LEU A N 1
ATOM 2089 C CA . LEU A 1 262 ? 13.707 12.046 -36.473 1.00 55.16 262 LEU A CA 1
ATOM 2090 C C . LEU A 1 262 ? 12.833 11.692 -37.690 1.00 55.16 262 LEU A C 1
ATOM 2092 O O . LEU A 1 262 ? 12.763 12.444 -38.663 1.00 55.16 262 LEU A O 1
ATOM 2096 N N . LEU A 1 263 ? 12.148 10.546 -37.626 1.00 54.06 263 LEU A N 1
ATOM 2097 C CA . LEU A 1 263 ? 11.162 10.163 -38.632 1.00 54.06 263 LEU A CA 1
ATOM 2098 C C . LEU A 1 263 ? 9.960 11.126 -38.563 1.00 54.06 263 LEU A C 1
ATOM 2100 O O . LEU A 1 263 ? 9.535 11.487 -37.465 1.00 54.06 263 LEU A O 1
ATOM 2104 N N . PRO A 1 264 ? 9.372 11.514 -39.709 1.00 50.06 264 PRO A N 1
ATOM 2105 C CA . PRO A 1 264 ? 8.277 12.487 -39.756 1.00 50.06 264 PRO A CA 1
ATOM 2106 C C . PRO A 1 264 ? 6.987 12.028 -39.049 1.00 50.06 264 PRO A C 1
ATOM 2108 O O . PRO A 1 264 ? 6.157 12.870 -38.719 1.00 50.06 264 PRO A O 1
ATOM 2111 N N . ASP A 1 265 ? 6.837 10.728 -38.766 1.00 52.88 265 ASP A N 1
ATOM 2112 C CA . ASP A 1 265 ? 5.566 10.126 -38.334 1.00 52.88 265 ASP A CA 1
ATOM 2113 C C . ASP A 1 265 ? 5.537 9.613 -36.876 1.00 52.88 265 ASP A C 1
ATOM 2115 O O . ASP A 1 265 ? 4.663 8.822 -36.516 1.00 52.88 265 ASP A O 1
ATOM 2119 N N . GLY A 1 266 ? 6.452 10.035 -35.992 1.00 58.78 266 GLY A N 1
ATOM 2120 C CA . GLY A 1 266 ? 6.317 9.723 -34.558 1.00 58.78 266 GLY A CA 1
ATOM 2121 C C . GLY A 1 266 ? 7.586 9.857 -33.709 1.00 58.78 266 GLY A C 1
ATOM 2122 O O . GLY A 1 266 ? 8.643 10.204 -34.224 1.00 58.78 266 GLY A O 1
ATOM 2123 N N . PRO A 1 267 ? 7.517 9.537 -32.398 1.00 65.94 267 PRO A N 1
ATOM 2124 C CA . PRO A 1 267 ? 8.647 9.665 -31.466 1.00 65.94 267 PRO A CA 1
ATOM 2125 C C . PRO A 1 267 ? 9.725 8.585 -31.656 1.00 65.94 267 PRO A C 1
ATOM 2127 O O . PRO A 1 267 ? 10.655 8.495 -30.855 1.00 65.94 267 PRO A O 1
ATOM 2130 N N . PHE A 1 268 ? 9.591 7.725 -32.668 1.00 66.31 268 PHE A N 1
ATOM 2131 C CA . PHE A 1 268 ? 10.498 6.611 -32.905 1.00 66.31 268 PHE A CA 1
ATOM 2132 C C . PHE A 1 268 ? 11.492 6.941 -34.012 1.00 66.31 268 PHE A C 1
ATOM 2134 O O . PHE A 1 268 ? 11.098 7.321 -35.111 1.00 66.31 268 PHE A O 1
ATOM 2141 N N . TYR A 1 269 ? 12.772 6.698 -33.754 1.00 73.25 269 TYR A N 1
ATOM 2142 C CA . TYR A 1 269 ? 13.836 6.687 -34.752 1.00 73.25 269 TYR A CA 1
ATOM 2143 C C . TYR A 1 269 ? 14.484 5.296 -34.804 1.00 73.25 269 TYR A C 1
ATOM 2145 O O . TYR A 1 269 ? 14.567 4.602 -33.793 1.00 73.25 269 TYR A O 1
ATOM 2153 N N . ARG A 1 270 ? 14.932 4.849 -35.982 1.00 65.56 270 ARG A N 1
ATOM 2154 C CA . ARG A 1 270 ? 15.564 3.537 -36.169 1.00 65.56 270 ARG A CA 1
ATOM 2155 C C . ARG A 1 270 ? 16.976 3.693 -36.726 1.00 65.56 270 ARG A C 1
ATOM 2157 O O . ARG A 1 270 ? 17.138 4.086 -37.876 1.00 65.56 270 ARG A O 1
ATOM 2164 N N . LYS A 1 271 ? 17.980 3.254 -35.960 1.00 69.25 271 LYS A N 1
ATOM 2165 C CA . LYS A 1 271 ? 19.377 3.136 -36.412 1.00 69.25 271 LYS A CA 1
ATOM 2166 C C . LYS A 1 271 ? 19.739 1.658 -36.535 1.00 69.25 271 LYS A C 1
ATOM 2168 O O . LYS A 1 271 ? 19.902 0.940 -35.547 1.00 69.25 271 LYS A O 1
ATOM 2173 N N . GLY A 1 272 ? 19.802 1.158 -37.768 1.00 74.69 272 GLY A N 1
ATOM 2174 C CA . GLY A 1 272 ? 20.033 -0.265 -38.037 1.00 74.69 272 GLY A CA 1
ATOM 2175 C C . GLY A 1 272 ? 18.902 -1.167 -37.511 1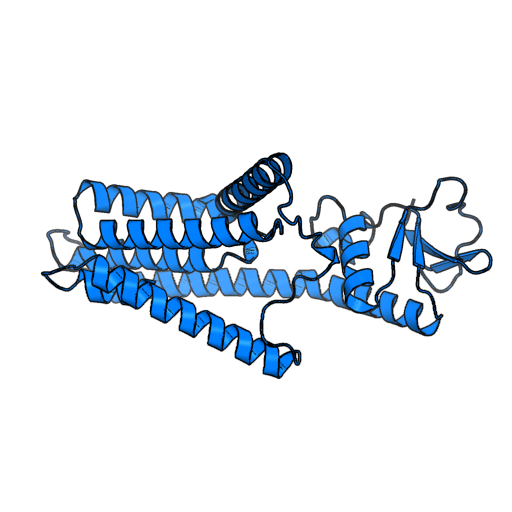.00 74.69 272 GLY A C 1
ATOM 2176 O O . GLY A 1 272 ? 17.768 -1.115 -37.995 1.00 74.69 272 GLY A O 1
ATOM 2177 N N . ARG A 1 273 ? 19.209 -2.045 -36.543 1.00 69.75 273 ARG A N 1
ATOM 2178 C CA . ARG A 1 273 ? 18.223 -2.951 -35.912 1.00 69.75 273 ARG A CA 1
ATOM 2179 C C . ARG A 1 273 ? 17.618 -2.410 -34.614 1.00 69.75 273 ARG A C 1
ATOM 2181 O O . ARG A 1 273 ? 16.665 -3.013 -34.133 1.00 69.75 273 ARG A O 1
ATOM 2188 N N . GLN A 1 274 ? 18.147 -1.316 -34.070 1.00 72.50 274 GLN A N 1
ATOM 2189 C CA . GLN A 1 274 ? 17.688 -0.750 -32.805 1.00 72.50 274 GLN A CA 1
ATOM 2190 C C . GLN A 1 274 ? 16.669 0.364 -33.023 1.00 72.50 274 GLN A C 1
ATOM 2192 O O . GLN A 1 274 ? 16.780 1.148 -33.971 1.00 72.50 274 GLN A O 1
ATOM 2197 N N . GLU A 1 275 ? 15.690 0.421 -32.124 1.00 75.38 275 GLU A N 1
ATOM 2198 C CA . GLU A 1 275 ? 14.698 1.489 -32.067 1.00 75.38 275 GLU A CA 1
ATOM 2199 C C . GLU A 1 275 ? 14.960 2.422 -30.894 1.00 75.38 275 GLU A C 1
ATOM 2201 O O . GLU A 1 275 ? 15.279 2.000 -29.778 1.00 75.38 275 GLU A O 1
ATOM 2206 N N . TYR A 1 276 ? 14.813 3.704 -31.190 1.00 75.19 276 TYR A N 1
ATOM 2207 C CA . TYR A 1 276 ? 15.056 4.819 -30.305 1.00 75.19 276 TYR A CA 1
ATOM 2208 C C . TYR A 1 276 ? 13.737 5.543 -30.076 1.00 75.19 276 TYR A C 1
ATOM 2210 O O . TYR A 1 276 ? 13.061 5.904 -31.033 1.00 75.19 276 TYR A O 1
ATOM 2218 N N . LEU A 1 277 ? 13.382 5.759 -28.817 1.00 74.44 277 LEU A N 1
ATOM 2219 C CA . LEU A 1 277 ? 12.321 6.665 -28.398 1.00 74.44 277 LEU A CA 1
ATOM 2220 C C . LEU A 1 277 ? 12.966 8.013 -28.107 1.00 74.44 277 LEU A C 1
ATOM 2222 O O . LEU A 1 277 ? 13.734 8.131 -27.154 1.00 74.44 277 LEU A O 1
ATOM 2226 N N . VAL A 1 278 ? 12.695 9.009 -28.941 1.00 68.44 278 VAL A N 1
ATOM 2227 C CA . VAL A 1 278 ? 13.273 10.345 -28.812 1.00 68.44 278 VAL A CA 1
ATOM 2228 C C . VAL A 1 278 ? 12.238 11.278 -28.192 1.00 68.44 278 VAL A C 1
ATOM 2230 O O . VAL A 1 278 ? 11.156 11.482 -28.741 1.00 68.44 278 VAL A O 1
ATOM 2233 N N . TYR A 1 279 ? 12.591 11.852 -27.048 1.00 65.94 279 TYR A N 1
ATOM 2234 C CA . TYR A 1 279 ? 11.853 12.910 -26.367 1.00 65.94 279 TYR A CA 1
ATOM 2235 C C . TYR A 1 279 ? 12.611 14.230 -26.495 1.00 65.94 279 TYR A C 1
ATOM 2237 O O . TYR A 1 279 ? 13.831 14.223 -26.672 1.00 65.94 279 TYR A O 1
ATOM 2245 N N . GLY A 1 280 ? 11.869 15.340 -26.482 1.00 56.19 280 GLY A N 1
ATOM 2246 C CA . GLY A 1 280 ? 12.367 16.683 -26.786 1.00 56.19 280 GLY A CA 1
ATOM 2247 C C . GLY A 1 280 ? 13.673 17.051 -26.069 1.00 56.19 280 GLY A C 1
ATOM 2248 O O . GLY A 1 280 ? 13.992 16.537 -24.993 1.00 56.19 280 GLY A O 1
ATOM 2249 N N . LYS A 1 281 ? 14.453 17.907 -26.740 1.00 48.09 281 LYS A N 1
ATOM 2250 C CA . LYS A 1 281 ? 15.699 18.485 -26.219 1.00 48.09 281 LYS A CA 1
ATOM 2251 C C . LYS A 1 281 ? 15.443 19.429 -25.049 1.00 48.09 281 LYS A C 1
ATOM 2253 O O . LYS A 1 281 ? 14.369 20.067 -25.019 1.00 48.09 281 LYS A O 1
#

Foldseek 3Di:
DLLVLLVVLLPDPDRDVVVSVVVNVVVVVVVLQVVQVVCCVPPVGRHDDDDCLLVWQADDDPVSLVLLLVLLVVLVVQLCVVCVVLLVVLVVLLVVCVVVVRSSSVSLVVSVVVLSVVSSCVSSRGVGRDHSVVSCVSLVSSLSSLCVVLVCVVPDDDPPPPDNSVVVSVVVVVVSVVVNVVVVVVVCVLCVLVLVVLLVVLVVCVVLVAQEEEEADQCCLPPSLVSVPDPHSQSVSQSSSCVNRVHGYHYDDPVRRDDPADDPPDQWGDDPSYIYRYDDD

pLDDT: mean 76.02, std 12.04, range [41.69, 96.19]

Secondary structure (DSSP, 8-state):
-HHHHHHHHHTSSS--HHHHHHHHHHHHHHHHHHHHHHHHHHHS-SS----GGG------SHHHHHHHHHHHHHHHHHHHHHTHHHHHHHHHHHHHHHHTT-HHHHHHHHHHHHHHHHHHHHHHHH-----GGG-THHHHHHHHHHHHHHHGGGTTT---TTS-HHHHHHHHHHHHHHHHHHHHHHHHHHHHHHHHHHHHHHHHHHHTT-SEEEEES-GGGSHHHHTT--S-HHHHHHHHHHHHH--EEEEPPTTT--STT--TTSSEEEETTEEEEE---

Radius of gyration: 24.55 Å; chains: 1; bounding box: 55×37×70 Å